Protein AF-A0A2E8F0X3-F1 (afdb_monomer)

Structure (mmCIF, N/CA/C/O backbone):
data_AF-A0A2E8F0X3-F1
#
_entry.id   AF-A0A2E8F0X3-F1
#
loop_
_atom_site.group_PDB
_atom_site.id
_atom_site.type_symbol
_atom_site.label_atom_id
_atom_site.label_alt_id
_atom_site.label_comp_id
_atom_site.label_asym_id
_atom_site.label_entity_id
_atom_site.label_seq_id
_atom_site.pdbx_PDB_ins_code
_atom_site.Cartn_x
_atom_site.Cartn_y
_atom_site.Cartn_z
_atom_site.occupancy
_atom_site.B_iso_or_equiv
_atom_site.auth_seq_id
_atom_site.auth_comp_id
_atom_site.auth_asym_id
_atom_site.auth_atom_id
_atom_site.pdbx_PDB_model_num
ATOM 1 N N . MET A 1 1 ? -69.110 51.712 58.005 1.00 42.03 1 MET A N 1
ATOM 2 C CA . MET A 1 1 ? -69.555 51.238 56.677 1.00 42.03 1 MET A CA 1
ATOM 3 C C . MET A 1 1 ? -68.735 51.964 55.613 1.00 42.03 1 MET A C 1
ATOM 5 O O . MET A 1 1 ? -69.016 53.124 55.351 1.00 42.03 1 MET A O 1
ATOM 9 N N . ARG A 1 2 ? -67.663 51.324 55.127 1.00 34.69 2 ARG A N 1
ATOM 10 C CA . ARG A 1 2 ? -66.927 51.533 53.858 1.00 34.69 2 ARG A CA 1
ATOM 11 C C . ARG A 1 2 ? -65.583 50.812 54.003 1.00 34.69 2 ARG A C 1
ATOM 13 O O . ARG A 1 2 ? -64.727 51.243 54.766 1.00 34.69 2 ARG A O 1
ATOM 20 N N . PHE A 1 3 ? -65.502 49.655 53.356 1.00 32.72 3 PHE A N 1
ATOM 21 C CA . PHE A 1 3 ? -64.306 48.829 53.225 1.00 32.72 3 PHE A CA 1
ATOM 22 C C . PHE A 1 3 ? -63.351 49.483 52.216 1.00 32.72 3 PHE A C 1
ATOM 24 O O . PHE A 1 3 ? -63.810 50.030 51.214 1.00 32.72 3 PHE A O 1
ATOM 31 N N . LEU A 1 4 ? -62.050 49.435 52.504 1.00 36.78 4 LEU A N 1
ATOM 32 C CA . LEU A 1 4 ? -60.970 49.786 51.584 1.00 36.78 4 LEU A CA 1
ATOM 33 C C . LEU A 1 4 ? -60.386 48.494 51.004 1.00 36.78 4 LEU A C 1
ATOM 35 O O . LEU A 1 4 ? -60.092 47.560 51.750 1.00 36.78 4 LEU A O 1
ATOM 39 N N . ASP A 1 5 ? -60.256 48.482 49.679 1.00 40.41 5 ASP A N 1
ATOM 40 C CA . ASP A 1 5 ? -59.613 47.456 48.862 1.00 40.41 5 ASP A CA 1
ATOM 41 C C . ASP A 1 5 ? -58.156 47.220 49.274 1.00 40.41 5 ASP A C 1
ATOM 43 O O . ASP A 1 5 ? -57.352 48.154 49.328 1.00 40.41 5 ASP A O 1
ATOM 47 N N . LEU A 1 6 ? -57.798 45.950 49.464 1.00 38.56 6 LEU A N 1
ATOM 48 C CA . LEU A 1 6 ? -56.422 45.474 49.377 1.00 38.56 6 LEU A CA 1
ATOM 49 C C . LEU A 1 6 ? -56.372 44.333 48.360 1.00 38.56 6 LEU A C 1
ATOM 51 O O . LEU A 1 6 ? -56.963 43.267 48.524 1.00 38.56 6 LEU A O 1
ATOM 55 N N . THR A 1 7 ? -55.664 44.621 47.279 1.00 35.78 7 THR A N 1
ATOM 56 C CA . THR A 1 7 ? -55.327 43.754 46.159 1.00 35.78 7 THR A CA 1
ATOM 57 C C . THR A 1 7 ? -54.565 42.512 46.627 1.00 35.78 7 THR A C 1
ATOM 59 O O . THR A 1 7 ? -53.504 42.602 47.238 1.00 35.78 7 THR A O 1
ATOM 62 N N . THR A 1 8 ? -55.083 41.327 46.300 1.00 36.44 8 THR A N 1
ATOM 63 C CA . THR A 1 8 ? -54.346 40.064 46.446 1.00 36.44 8 THR A CA 1
ATOM 64 C C . THR A 1 8 ? -53.635 39.775 45.124 1.00 36.44 8 THR A C 1
ATOM 66 O O . THR A 1 8 ? -54.274 39.416 44.138 1.00 36.44 8 THR A O 1
ATOM 69 N N . SER A 1 9 ? -52.318 39.980 45.079 1.00 36.69 9 SER A N 1
ATOM 70 C CA . SER A 1 9 ? -51.477 39.548 43.958 1.00 36.69 9 SER A CA 1
ATOM 71 C C . SER A 1 9 ? -51.177 38.057 44.111 1.00 36.69 9 SER A C 1
ATOM 73 O O . SER A 1 9 ? -50.546 37.647 45.084 1.00 36.69 9 SER A O 1
ATOM 75 N N . ALA A 1 10 ? -51.653 37.238 43.174 1.00 36.75 10 ALA A N 1
ATOM 76 C CA . ALA A 1 10 ? -51.290 35.830 43.087 1.00 36.75 10 ALA A CA 1
ATOM 77 C C . ALA A 1 10 ? -49.907 35.707 42.424 1.00 36.75 10 ALA A C 1
ATOM 79 O O . ALA A 1 10 ? -49.764 35.916 41.219 1.00 36.75 10 ALA A O 1
ATOM 80 N N . LEU A 1 11 ? -48.886 35.373 43.216 1.00 36.56 11 LEU A N 1
ATOM 81 C CA . LEU A 1 11 ? -47.575 34.967 42.715 1.00 36.56 11 LEU A CA 1
ATOM 82 C C . LEU A 1 11 ? -47.721 33.627 41.983 1.00 36.56 11 LEU A C 1
ATOM 84 O O . LEU A 1 11 ? -48.031 32.602 42.585 1.00 36.56 11 LEU A O 1
ATOM 88 N N . LYS A 1 12 ? -47.526 33.652 40.665 1.00 38.22 12 LYS A N 1
ATOM 89 C CA . LYS A 1 12 ? -47.436 32.463 39.818 1.00 38.22 12 LYS A CA 1
ATOM 90 C C . LYS A 1 12 ? -45.981 31.992 39.863 1.00 38.22 12 LYS A C 1
ATOM 92 O O . LYS A 1 12 ? -45.117 32.656 39.299 1.00 38.22 12 LYS A O 1
ATOM 97 N N . GLU A 1 13 ? -45.701 30.892 40.557 1.00 35.03 13 GLU A N 1
ATOM 98 C CA . GLU A 1 13 ? -44.375 30.268 40.528 1.00 35.03 13 GLU A CA 1
ATOM 99 C C . GLU A 1 13 ? -44.091 29.742 39.114 1.00 35.03 13 GLU A C 1
ATOM 101 O O . GLU A 1 13 ? -44.788 28.869 38.595 1.00 35.03 13 GLU A O 1
ATOM 106 N N . THR A 1 14 ? -43.083 30.310 38.458 1.00 40.59 14 THR A N 1
ATOM 107 C CA . THR A 1 14 ? -42.521 29.789 37.211 1.00 40.59 14 THR A CA 1
ATOM 108 C C . THR A 1 14 ? -41.448 28.763 37.559 1.00 40.59 14 THR A C 1
ATOM 110 O O . THR A 1 14 ? -40.476 29.103 38.233 1.00 40.59 14 THR A O 1
ATOM 113 N N . GLY A 1 15 ? -41.623 27.516 37.111 1.00 42.47 15 GLY A N 1
ATOM 114 C CA . GLY A 1 15 ? -40.619 26.457 37.257 1.00 42.47 15 GLY A CA 1
ATOM 115 C C . GLY A 1 15 ? -39.283 26.812 36.584 1.00 42.47 15 GLY A C 1
ATOM 116 O O . GLY A 1 15 ? -39.233 27.742 35.773 1.00 42.47 15 GLY A O 1
ATOM 117 N N . PRO A 1 16 ? -38.191 26.097 36.913 1.00 40.75 16 PRO A N 1
ATOM 118 C CA . PRO A 1 16 ? -36.864 26.428 36.418 1.00 40.75 16 PRO A CA 1
ATOM 119 C C . PRO A 1 16 ? -36.820 26.378 34.888 1.00 40.75 16 PRO A C 1
ATOM 121 O O . PRO A 1 16 ? -37.165 25.375 34.261 1.00 40.75 16 PRO A O 1
ATOM 124 N N . SER A 1 17 ? -36.387 27.495 34.309 1.00 36.12 17 SER A N 1
ATOM 125 C CA . SER A 1 17 ? -36.021 27.632 32.904 1.00 36.12 17 SER A CA 1
ATOM 126 C C . SER A 1 17 ? -34.913 26.631 32.581 1.00 36.12 17 SER A C 1
ATOM 128 O O . SER A 1 17 ? -33.786 26.787 33.048 1.00 36.12 17 SER A O 1
ATOM 130 N N . TYR A 1 18 ? -35.225 25.599 31.796 1.00 44.03 18 TYR A N 1
ATOM 131 C CA . TYR A 1 18 ? -34.205 24.770 31.161 1.00 44.03 18 TYR A CA 1
ATOM 132 C C . TYR A 1 18 ? -33.552 25.610 30.061 1.00 44.03 18 TYR A C 1
ATOM 134 O O . TYR A 1 18 ? -34.078 25.722 28.954 1.00 44.03 18 TYR A O 1
ATOM 142 N N . GLU A 1 19 ? -32.420 26.238 30.374 1.00 38.50 19 GLU A N 1
ATOM 143 C CA . GLU A 1 19 ? -31.536 26.745 29.330 1.00 38.50 19 GLU A CA 1
ATOM 144 C C . GLU A 1 19 ? -31.081 25.561 28.454 1.00 38.50 19 GLU A C 1
ATOM 146 O O . GLU A 1 19 ? -30.793 24.478 28.982 1.00 38.50 19 GLU A O 1
ATOM 151 N N . PRO A 1 20 ? -31.042 25.714 27.118 1.00 41.50 20 PRO A N 1
ATOM 152 C CA . PRO A 1 20 ? -30.494 24.684 26.250 1.00 41.50 20 PRO A CA 1
ATOM 153 C C . PRO A 1 20 ? -29.040 24.419 26.656 1.00 41.50 20 PRO A C 1
ATOM 155 O O . PRO A 1 20 ? -28.240 25.350 26.762 1.00 41.50 20 PRO A O 1
ATOM 158 N N . LYS A 1 21 ? -28.704 23.144 26.908 1.00 41.03 21 LYS A N 1
ATOM 159 C CA . LYS A 1 21 ? -27.322 22.720 27.171 1.00 41.03 21 LYS A CA 1
ATOM 160 C C . LYS A 1 21 ? -26.419 23.291 26.066 1.00 41.03 21 LYS A C 1
ATOM 162 O O . LYS A 1 21 ? -26.766 23.122 24.897 1.00 41.03 21 LYS A O 1
ATOM 167 N N . PRO A 1 22 ? -25.294 23.943 26.404 1.00 39.88 22 PRO A N 1
ATOM 168 C CA . PRO A 1 22 ? -24.367 24.430 25.394 1.00 39.88 22 PRO A CA 1
ATOM 169 C C . PRO A 1 22 ? -23.900 23.253 24.531 1.00 39.88 22 PRO A C 1
ATOM 171 O O . PRO A 1 22 ? -23.570 22.192 25.068 1.00 39.88 22 PRO A O 1
ATOM 174 N N . ASP A 1 23 ? -23.894 23.443 23.208 1.00 50.41 23 ASP A N 1
ATOM 175 C CA . ASP A 1 23 ? -23.274 22.513 22.263 1.00 50.41 23 ASP A CA 1
ATOM 176 C C . ASP A 1 23 ? -21.790 22.417 22.646 1.00 50.41 23 ASP A C 1
ATOM 178 O O . ASP A 1 23 ? -20.999 23.329 22.403 1.00 50.41 23 ASP A O 1
ATOM 182 N N . LEU A 1 24 ? -21.422 21.340 23.339 1.00 54.91 24 LEU A N 1
ATOM 183 C CA . LEU A 1 24 ? -20.026 21.024 23.595 1.00 54.91 24 LEU A CA 1
ATOM 184 C C . LEU A 1 24 ? -19.419 20.638 22.248 1.00 54.91 24 LEU A C 1
ATOM 186 O O . LEU A 1 24 ? -19.707 19.565 21.719 1.00 54.91 24 LEU A O 1
ATOM 190 N N . ASP A 1 25 ? -18.603 21.527 21.689 1.00 70.94 25 ASP A N 1
ATOM 191 C CA . ASP A 1 25 ? -17.817 21.254 20.490 1.00 70.94 25 ASP A CA 1
ATOM 192 C C . ASP A 1 25 ? -16.690 20.276 20.855 1.00 70.94 25 ASP A C 1
ATOM 194 O O . ASP A 1 25 ? -15.595 20.667 21.264 1.00 70.94 25 ASP A O 1
ATOM 198 N N . ILE A 1 26 ? -17.009 18.979 20.848 1.00 79.88 26 ILE A N 1
ATOM 199 C CA . ILE A 1 26 ? -16.070 17.904 21.171 1.00 79.88 26 ILE A CA 1
ATOM 200 C C . ILE A 1 26 ? -15.204 17.652 19.932 1.00 79.88 26 ILE A C 1
ATOM 202 O O . ILE A 1 26 ? -15.726 17.176 18.926 1.00 79.88 26 ILE A O 1
ATOM 206 N N . PRO A 1 27 ? -13.878 17.875 19.985 1.00 86.75 27 PRO A N 1
ATOM 207 C CA . PRO A 1 27 ? -13.025 17.595 18.838 1.00 86.75 27 PRO A CA 1
ATOM 208 C C . PRO A 1 27 ? -13.008 16.093 18.531 1.00 86.75 27 PRO A C 1
ATOM 210 O O . PRO A 1 27 ? -12.708 15.288 19.415 1.00 86.75 27 PRO A O 1
ATOM 213 N N . GLU A 1 28 ? -13.220 15.703 17.274 1.00 88.94 28 GLU A N 1
ATOM 214 C CA . GLU A 1 28 ? -13.217 14.289 16.843 1.00 88.94 28 GLU A CA 1
ATOM 215 C C . GLU A 1 28 ? -11.906 13.579 17.187 1.00 88.94 28 GLU A C 1
ATOM 217 O O . GLU A 1 28 ? -11.899 12.434 17.629 1.00 88.94 28 GLU A O 1
ATOM 222 N N . ARG A 1 29 ? -10.782 14.304 17.161 1.00 88.56 29 ARG A N 1
ATOM 223 C CA . ARG A 1 29 ? -9.486 13.787 17.620 1.00 88.56 29 ARG A CA 1
ATOM 224 C C . ARG A 1 29 ? -9.517 13.268 19.066 1.00 88.56 29 ARG A C 1
ATOM 226 O O . ARG A 1 29 ? -8.765 12.347 19.391 1.00 88.56 29 ARG A O 1
ATOM 233 N N . LEU A 1 30 ? -10.320 13.865 19.949 1.00 89.19 30 LEU A N 1
ATOM 234 C CA . LEU A 1 30 ? -10.490 13.386 21.323 1.00 89.19 30 LEU A CA 1
ATOM 235 C C . LEU A 1 30 ? -11.277 12.070 21.345 1.00 89.19 30 LEU A C 1
ATOM 237 O O . LEU A 1 30 ? -10.904 11.158 22.080 1.00 89.19 30 LEU A O 1
ATOM 241 N N . LEU A 1 31 ? -12.300 11.943 20.496 1.00 91.75 31 LEU A N 1
ATOM 242 C CA . LEU A 1 31 ? -13.061 10.706 20.320 1.00 91.75 31 LEU A CA 1
ATOM 243 C C . LEU A 1 31 ? -12.181 9.582 19.763 1.00 91.75 31 LEU A C 1
ATOM 245 O O . LEU A 1 31 ? -12.199 8.477 20.301 1.00 91.75 31 LEU A O 1
ATOM 249 N N . SER A 1 32 ? -11.319 9.870 18.786 1.00 92.00 32 SER A N 1
ATOM 250 C CA . SER A 1 32 ? -10.360 8.896 18.248 1.00 92.00 32 SER A CA 1
ATOM 251 C C . SER A 1 32 ? -9.347 8.433 19.297 1.00 92.00 32 SER A C 1
ATOM 253 O O . SER A 1 32 ? -8.984 7.256 19.346 1.00 92.00 32 SER A O 1
ATOM 255 N N . GLN A 1 33 ? -8.927 9.319 20.207 1.0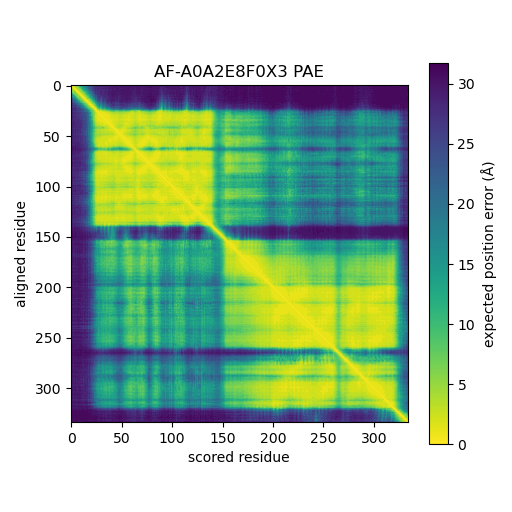0 90.19 33 GLN A N 1
ATOM 256 C CA . GLN A 1 33 ? -8.091 8.935 21.351 1.00 90.19 33 GLN A CA 1
ATOM 257 C C . GLN A 1 33 ? -8.856 8.098 22.382 1.00 90.19 33 GLN A C 1
ATOM 259 O O . GLN A 1 33 ? -8.302 7.135 22.917 1.00 90.19 33 GLN A O 1
ATOM 264 N N . LEU A 1 34 ? -10.112 8.447 22.668 1.00 89.75 34 LEU A N 1
ATOM 265 C CA . LEU A 1 34 ? -10.975 7.685 23.569 1.00 89.75 34 LEU A CA 1
ATOM 266 C C . LEU A 1 34 ? -11.189 6.264 23.034 1.00 89.75 34 LEU A C 1
ATOM 268 O O . LEU A 1 34 ? -10.999 5.292 23.769 1.00 89.75 34 LEU A O 1
ATOM 272 N N . TRP A 1 35 ? -11.482 6.149 21.737 1.00 93.56 35 TRP A N 1
ATOM 273 C CA . TRP A 1 35 ? -11.595 4.888 21.012 1.00 93.56 35 TRP A CA 1
ATOM 274 C C . TRP A 1 35 ? -10.339 4.029 21.173 1.00 93.56 35 TRP A C 1
ATOM 276 O O . TRP A 1 35 ? -10.419 2.914 21.686 1.00 93.56 35 TRP A O 1
ATOM 286 N N . GLN A 1 36 ? -9.161 4.561 20.833 1.00 90.94 36 GLN A N 1
ATOM 287 C CA . GLN A 1 36 ? -7.894 3.823 20.942 1.00 90.94 36 GLN A CA 1
ATOM 288 C C . GLN A 1 36 ? -7.610 3.303 22.357 1.00 90.94 36 GLN A C 1
ATOM 290 O O . GLN A 1 36 ? -7.004 2.246 22.519 1.00 90.94 36 GLN A O 1
ATOM 295 N N . ARG A 1 37 ? -8.033 4.036 23.393 1.00 85.44 37 ARG A N 1
ATOM 296 C CA . ARG A 1 37 ? -7.771 3.678 24.795 1.00 85.44 37 ARG A CA 1
ATOM 297 C C . ARG A 1 37 ? -8.768 2.676 25.368 1.00 85.44 37 ARG A C 1
ATOM 299 O O . ARG A 1 37 ? -8.390 1.893 26.243 1.00 85.44 37 ARG A O 1
ATOM 306 N N . ARG A 1 38 ? -10.035 2.748 24.947 1.00 87.44 38 ARG A N 1
ATOM 307 C CA . ARG A 1 38 ? -11.146 2.057 25.622 1.00 87.44 38 ARG A CA 1
ATOM 308 C C . ARG A 1 38 ? -11.878 1.035 24.762 1.00 87.44 38 ARG A C 1
ATOM 310 O O . ARG A 1 38 ? -12.428 0.100 25.330 1.00 87.44 38 ARG A O 1
ATOM 317 N N . ALA A 1 39 ? -11.870 1.151 23.434 1.00 88.00 39 ALA A N 1
ATOM 318 C CA . ALA A 1 39 ? -12.730 0.327 22.582 1.00 88.00 39 ALA A CA 1
ATOM 319 C C . ALA A 1 39 ? -12.474 -1.179 22.742 1.00 88.00 39 ALA A C 1
ATOM 321 O O . ALA A 1 39 ? -13.418 -1.937 22.919 1.00 88.00 39 ALA A O 1
ATOM 322 N N . ALA A 1 40 ? -11.205 -1.601 22.786 1.00 84.00 40 ALA A N 1
ATOM 323 C CA . ALA A 1 40 ? -10.839 -3.009 22.975 1.00 84.00 40 ALA A CA 1
ATOM 324 C C . ALA A 1 40 ? -11.026 -3.531 24.416 1.00 84.00 40 ALA A C 1
ATOM 326 O O . ALA A 1 40 ? -10.843 -4.719 24.667 1.00 84.00 40 ALA A O 1
ATOM 327 N N . LYS A 1 41 ? -11.347 -2.651 25.376 1.00 84.00 41 LYS A N 1
ATOM 328 C CA . LYS A 1 41 ? -11.674 -3.030 26.761 1.00 84.00 41 LYS A CA 1
ATOM 329 C C . LYS A 1 41 ? -13.170 -3.264 26.961 1.00 84.00 41 LYS A C 1
ATOM 331 O O . LYS A 1 41 ? -13.558 -3.887 27.942 1.00 84.00 41 LYS A O 1
ATOM 336 N N . GLN A 1 42 ? -14.002 -2.758 26.052 1.00 81.69 42 GLN A N 1
ATOM 337 C CA . GLN A 1 42 ? -15.434 -3.016 26.074 1.00 81.69 42 GLN A CA 1
ATOM 338 C C . GLN A 1 42 ? -15.709 -4.462 25.667 1.00 81.69 42 GLN A C 1
ATOM 340 O O . GLN A 1 42 ? -15.112 -4.967 24.718 1.00 81.69 42 GLN A O 1
ATOM 345 N N . ALA A 1 43 ? -16.649 -5.114 26.355 1.00 80.38 43 ALA A N 1
ATOM 346 C CA . ALA A 1 43 ? -17.051 -6.477 26.012 1.00 80.38 43 ALA A CA 1
ATOM 347 C C . ALA A 1 43 ? -17.609 -6.552 24.581 1.00 80.38 43 ALA A C 1
ATOM 349 O O . ALA A 1 43 ? -17.246 -7.436 23.810 1.00 80.38 43 ALA A O 1
ATOM 350 N N . SER A 1 44 ? -18.473 -5.600 24.219 1.00 86.88 44 SER A N 1
ATOM 351 C CA . SER A 1 44 ? -18.983 -5.414 22.860 1.00 86.88 44 SER A CA 1
ATOM 352 C C . SER A 1 44 ? -19.726 -4.086 22.743 1.00 86.88 44 SER A C 1
ATOM 354 O O . SER A 1 44 ? -20.229 -3.565 23.738 1.00 86.88 44 SER A O 1
ATOM 356 N N . PHE A 1 45 ? -19.867 -3.598 21.520 1.00 92.25 45 PHE A N 1
ATOM 357 C CA . PHE A 1 45 ? -20.804 -2.558 21.126 1.00 92.25 45 PHE A CA 1
ATOM 358 C C . PHE A 1 45 ? -22.036 -3.189 20.484 1.00 92.25 45 PHE A C 1
ATOM 360 O O . PHE A 1 45 ? -21.982 -4.313 19.979 1.00 92.25 45 PHE A O 1
ATOM 367 N N . ARG A 1 46 ? -23.143 -2.446 20.478 1.00 91.56 46 ARG A N 1
ATOM 368 C CA . ARG A 1 46 ? -24.345 -2.795 19.721 1.00 91.56 46 ARG A CA 1
ATOM 369 C C . ARG A 1 46 ? -24.731 -1.635 18.819 1.00 91.56 46 ARG A C 1
ATOM 371 O O . ARG A 1 46 ? -24.736 -0.485 19.264 1.00 91.56 46 ARG A O 1
ATOM 378 N N . SER A 1 47 ? -25.027 -1.938 17.565 1.00 90.50 47 SER A N 1
ATOM 379 C CA . SER A 1 47 ? -25.657 -0.991 16.648 1.00 90.50 47 SER A CA 1
ATOM 380 C C . SER A 1 47 ? -27.136 -0.770 17.025 1.00 90.50 47 SER A C 1
ATOM 382 O O . SER A 1 47 ? -27.715 -1.561 17.778 1.00 90.50 47 SER A O 1
ATOM 384 N N . PRO A 1 48 ? -27.788 0.271 16.476 1.00 90.88 48 PRO A N 1
ATOM 385 C CA . PRO A 1 48 ? -29.225 0.503 16.637 1.00 90.88 48 PRO A CA 1
ATOM 386 C C . PRO A 1 48 ? -30.143 -0.673 16.265 1.00 90.88 48 PRO A C 1
ATOM 388 O O . PRO A 1 48 ? -31.217 -0.801 16.845 1.00 90.88 48 PRO A O 1
ATOM 391 N N . ASP A 1 49 ? -29.746 -1.530 15.321 1.00 90.81 49 ASP A N 1
ATOM 392 C CA . ASP A 1 49 ? -30.499 -2.733 14.928 1.00 90.81 49 ASP A CA 1
ATOM 393 C C . ASP A 1 49 ? -30.108 -3.990 15.727 1.00 90.81 49 ASP A C 1
ATOM 395 O O . ASP A 1 49 ? -30.620 -5.076 15.468 1.00 90.81 49 ASP A O 1
ATOM 399 N N . GLY A 1 50 ? -29.249 -3.845 16.740 1.00 90.81 50 GLY A N 1
ATOM 400 C CA . GLY A 1 50 ? -28.898 -4.897 17.692 1.00 90.81 50 GLY A CA 1
ATOM 401 C C . GLY A 1 50 ? -27.649 -5.706 17.346 1.00 90.81 50 GLY A C 1
ATOM 402 O O . GLY A 1 50 ? -27.203 -6.462 18.217 1.00 90.81 50 GLY A O 1
ATOM 403 N N . LEU A 1 51 ? -27.061 -5.509 16.156 1.00 91.31 51 LEU A N 1
ATOM 404 C CA . LEU A 1 51 ? -25.838 -6.183 15.706 1.00 91.31 51 LEU A CA 1
ATOM 405 C C . LEU A 1 51 ? -24.716 -5.979 16.724 1.00 91.31 51 LEU A C 1
ATOM 407 O O . LEU A 1 51 ? -24.324 -4.847 17.033 1.00 91.31 51 LEU A O 1
ATOM 411 N N . GLN A 1 52 ? -24.186 -7.085 17.240 1.00 93.44 52 GLN A N 1
ATOM 412 C CA . GLN A 1 52 ? -23.072 -7.042 18.175 1.00 93.44 52 GLN A CA 1
ATOM 413 C C . GLN A 1 52 ? -21.731 -6.911 17.437 1.00 93.44 52 GLN A C 1
ATOM 415 O O . GLN A 1 52 ? -21.417 -7.682 16.529 1.00 93.44 52 GLN A O 1
ATOM 420 N N . VAL A 1 53 ? -20.912 -5.945 17.863 1.00 93.00 53 VAL A N 1
ATOM 421 C CA . VAL A 1 53 ? -19.562 -5.703 17.335 1.00 93.00 53 VAL A CA 1
ATOM 422 C C . VAL A 1 53 ? -18.565 -5.683 18.484 1.00 93.00 53 VAL A C 1
ATOM 424 O O . VAL A 1 53 ? -18.653 -4.847 19.381 1.00 93.00 53 VAL A O 1
ATOM 427 N N . ARG A 1 54 ? -17.579 -6.576 18.461 1.00 91.62 54 ARG A N 1
ATOM 428 C CA . ARG A 1 54 ? -16.509 -6.638 19.459 1.00 91.62 54 ARG A CA 1
ATOM 429 C C . ARG A 1 54 ? -15.198 -6.148 18.865 1.00 91.62 54 ARG A C 1
ATOM 431 O O . ARG A 1 54 ? -14.795 -6.569 17.785 1.00 91.62 54 ARG A O 1
ATOM 438 N N . VAL A 1 55 ? -14.516 -5.256 19.579 1.00 91.94 55 VAL A N 1
ATOM 439 C CA . VAL A 1 55 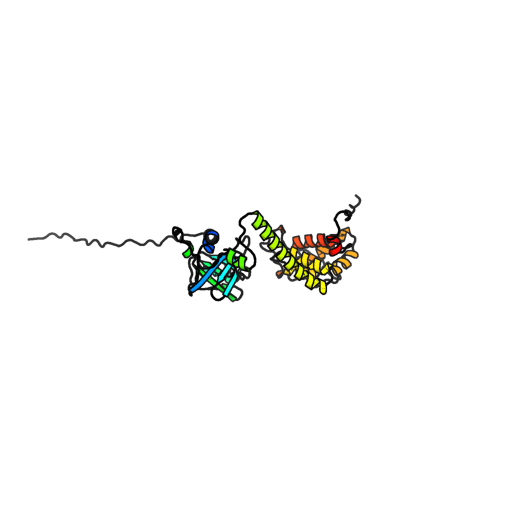? -13.246 -4.676 19.128 1.00 91.94 55 VAL A CA 1
ATOM 440 C C . VAL A 1 55 ? -12.095 -5.484 19.714 1.00 91.94 55 VAL A C 1
ATOM 442 O O . VAL A 1 55 ? -11.903 -5.513 20.924 1.00 91.94 55 VAL A O 1
ATOM 445 N N . LEU A 1 56 ? -11.310 -6.128 18.854 1.00 89.50 56 LEU A N 1
ATOM 446 C CA . LEU A 1 56 ? -10.132 -6.912 19.245 1.00 89.50 56 LEU A CA 1
ATOM 447 C C . LEU A 1 56 ? -8.861 -6.068 19.168 1.00 89.50 56 LEU A C 1
ATOM 449 O O . LEU A 1 56 ? -7.965 -6.177 20.003 1.00 89.50 56 LEU A O 1
ATOM 453 N N . TYR A 1 57 ? -8.800 -5.209 18.152 1.00 91.94 57 TYR A N 1
ATOM 454 C CA . TYR A 1 57 ? -7.760 -4.215 17.957 1.00 91.94 57 TYR A CA 1
ATOM 455 C C . TYR A 1 57 ? -8.393 -2.935 17.414 1.00 91.94 57 TYR A C 1
ATOM 457 O O . TYR A 1 57 ? -9.047 -2.960 16.375 1.00 91.94 57 TYR A O 1
ATOM 465 N N . SER A 1 58 ? -8.183 -1.807 18.095 1.00 92.88 58 SER A N 1
ATOM 466 C CA . SER A 1 58 ? -8.809 -0.516 17.762 1.00 92.88 58 SER A CA 1
ATOM 467 C C . SER A 1 58 ? -8.347 0.092 16.433 1.00 92.88 58 SER A C 1
ATOM 469 O O . SER A 1 58 ? -8.924 1.084 15.992 1.00 92.88 58 SER A O 1
ATOM 471 N N . GLY A 1 59 ? -7.291 -0.459 15.830 1.00 93.75 59 GLY A N 1
ATOM 472 C CA . GLY A 1 59 ? -6.606 0.106 14.672 1.00 93.75 59 GLY A CA 1
ATOM 473 C C . GLY A 1 59 ? -5.458 1.045 15.054 1.00 93.75 59 GLY A C 1
ATOM 474 O O . GLY A 1 59 ? -5.271 1.403 16.222 1.00 93.75 59 GLY A O 1
ATOM 475 N N . ARG A 1 60 ? -4.676 1.443 14.047 1.00 92.81 60 ARG A N 1
ATOM 476 C CA . ARG A 1 60 ? -3.606 2.448 14.145 1.00 92.81 60 ARG A CA 1
ATOM 477 C C . ARG A 1 60 ? -4.109 3.809 13.675 1.00 92.81 60 ARG A C 1
ATOM 479 O O . ARG A 1 60 ? -4.853 3.840 12.702 1.00 92.81 60 ARG A O 1
ATOM 486 N N . PRO A 1 61 ? -3.665 4.928 14.272 1.00 92.19 61 PRO A N 1
ATOM 487 C CA . PRO A 1 61 ? -4.031 6.246 13.770 1.00 92.19 61 PRO A CA 1
ATOM 488 C C . PRO A 1 61 ? -3.666 6.420 12.288 1.00 92.19 61 PRO A C 1
ATOM 490 O O . PRO A 1 61 ? -2.543 6.122 11.872 1.00 92.19 61 PRO A O 1
ATOM 493 N N . GLY A 1 62 ? -4.606 6.939 11.503 1.00 82.50 62 GLY A N 1
ATOM 494 C CA . GLY A 1 62 ? -4.354 7.461 10.170 1.00 82.50 62 GLY A CA 1
ATOM 495 C C . GLY A 1 62 ? -3.440 8.688 10.245 1.00 82.50 62 GLY A C 1
ATOM 496 O O . GLY A 1 62 ? -3.564 9.538 11.124 1.00 82.50 62 GLY A O 1
ATOM 497 N N . HIS A 1 63 ? -2.472 8.781 9.333 1.00 69.38 63 HIS A N 1
ATOM 498 C CA . HIS A 1 63 ? -1.523 9.906 9.260 1.00 69.38 63 HIS A CA 1
ATOM 499 C C . HIS A 1 63 ? -1.664 10.725 7.968 1.00 69.38 63 HIS A C 1
ATOM 501 O O . HIS A 1 63 ? -0.872 11.630 7.707 1.00 69.38 63 HIS A O 1
ATOM 507 N N . THR A 1 64 ? -2.632 10.372 7.127 1.00 71.00 64 THR A N 1
ATOM 508 C CA . THR A 1 64 ? -2.901 10.969 5.814 1.00 71.00 64 THR A CA 1
ATOM 509 C C . THR A 1 64 ? -4.410 11.074 5.615 1.00 71.00 64 THR A C 1
ATOM 511 O O . THR A 1 64 ? -5.169 10.703 6.500 1.00 71.00 64 THR A O 1
ATOM 514 N N . ALA A 1 65 ? -4.857 11.535 4.444 1.00 74.56 65 ALA A N 1
ATOM 515 C CA . ALA A 1 65 ? -6.277 11.496 4.096 1.00 74.56 65 ALA A CA 1
ATOM 516 C C . ALA A 1 65 ? -6.886 10.087 4.196 1.00 74.56 65 ALA A C 1
ATOM 518 O O . ALA A 1 65 ? -6.201 9.092 3.920 1.00 74.56 65 ALA A O 1
ATOM 519 N N . GLY A 1 66 ? -8.184 10.043 4.483 1.00 87.88 66 GLY A N 1
ATOM 520 C CA . GLY A 1 66 ? -8.967 8.828 4.665 1.00 87.88 66 GLY A CA 1
ATOM 521 C C . GLY A 1 66 ? -9.237 8.554 6.146 1.00 87.88 66 GLY A C 1
ATOM 522 O O . GLY A 1 66 ? -9.013 9.450 6.956 1.00 87.88 66 GLY A O 1
ATOM 523 N N . PRO A 1 67 ? -9.666 7.326 6.474 1.00 93.25 67 PRO A N 1
ATOM 524 C CA . PRO A 1 67 ? -10.179 7.010 7.795 1.00 93.25 67 PRO A CA 1
ATOM 525 C C . PRO A 1 67 ? -9.279 7.349 8.983 1.00 93.25 67 PRO A C 1
ATOM 527 O O . PRO A 1 67 ? -8.051 7.190 8.895 1.00 93.25 67 PRO A O 1
ATOM 530 N N . ASP A 1 68 ? -9.905 7.720 10.101 1.00 94.25 68 ASP A N 1
ATOM 531 C CA . ASP A 1 68 ? -9.244 8.059 11.367 1.00 94.25 68 ASP A CA 1
ATOM 532 C C . ASP A 1 68 ? -8.330 6.946 11.883 1.00 94.25 68 ASP A C 1
ATOM 534 O O . ASP A 1 68 ? -7.231 7.198 12.394 1.00 94.25 68 ASP A O 1
ATOM 538 N N . LEU A 1 69 ? -8.790 5.700 11.774 1.00 95.62 69 LEU A N 1
ATOM 539 C CA . LEU A 1 69 ? -8.115 4.503 12.258 1.00 95.62 69 LEU A CA 1
ATOM 540 C C . LEU A 1 69 ? -8.002 3.486 11.122 1.00 95.62 69 LEU A C 1
ATOM 542 O O . LEU A 1 69 ? -8.974 3.185 10.435 1.00 95.62 69 LEU A O 1
ATOM 546 N N . ARG A 1 70 ? -6.813 2.905 10.962 1.00 93.88 70 ARG A N 1
ATOM 547 C CA . ARG A 1 70 ? -6.509 1.893 9.947 1.00 93.88 70 ARG A CA 1
ATOM 548 C C . ARG A 1 70 ? -6.281 0.521 10.552 1.00 93.88 70 ARG A C 1
ATOM 550 O O . ARG A 1 70 ? -5.685 0.405 11.626 1.00 93.88 70 ARG A O 1
ATOM 557 N N . ASP A 1 71 ? -6.652 -0.510 9.800 1.00 93.38 71 ASP A N 1
ATOM 558 C CA . ASP A 1 71 ? -6.347 -1.913 10.102 1.00 93.38 71 ASP A CA 1
ATOM 559 C C . ASP A 1 71 ? -6.837 -2.369 11.497 1.00 93.38 71 ASP A C 1
ATOM 561 O O . ASP A 1 71 ? -6.155 -3.130 12.187 1.00 93.38 71 ASP A O 1
ATOM 565 N N . ALA A 1 72 ? -7.998 -1.876 11.934 1.00 94.75 72 ALA A N 1
ATOM 566 C CA . ALA A 1 72 ? -8.711 -2.399 13.090 1.00 94.75 72 ALA A CA 1
ATOM 567 C C . ALA A 1 72 ? -9.123 -3.859 12.861 1.00 94.75 72 ALA A C 1
ATOM 569 O O . ALA A 1 72 ? -9.344 -4.288 11.726 1.00 94.75 72 ALA A O 1
ATOM 570 N N . LEU A 1 73 ? -9.230 -4.613 13.955 1.00 93.94 73 LEU A N 1
ATOM 571 C CA . LEU A 1 73 ? -9.680 -6.000 13.952 1.00 93.94 73 LEU A CA 1
ATOM 572 C C . LEU A 1 73 ? -10.926 -6.116 14.824 1.00 93.94 73 LEU A C 1
ATOM 574 O O . LEU A 1 73 ? -10.880 -5.819 16.023 1.00 93.94 73 LEU A O 1
ATOM 578 N N . LEU A 1 74 ? -12.022 -6.539 14.209 1.00 91.88 74 LEU A N 1
ATOM 579 C CA . LEU A 1 74 ? -13.347 -6.615 14.806 1.00 91.88 74 LEU A CA 1
ATOM 580 C C . LEU A 1 74 ? -13.877 -8.043 14.698 1.00 91.88 74 LEU A C 1
ATOM 582 O O . LEU A 1 74 ? -13.610 -8.736 13.721 1.00 91.88 74 LEU A O 1
ATOM 586 N N . GLU A 1 75 ? -14.662 -8.468 15.673 1.00 90.94 75 GLU A N 1
ATOM 587 C CA . GLU A 1 75 ? -15.549 -9.618 15.532 1.00 90.94 75 GLU A CA 1
ATOM 588 C C . GLU A 1 75 ? -16.979 -9.092 15.416 1.00 90.94 75 GLU A C 1
ATOM 590 O O . GLU A 1 75 ? -17.471 -8.404 16.313 1.00 90.94 75 GLU A O 1
ATOM 595 N N . VAL A 1 76 ? -17.619 -9.366 14.282 1.00 88.31 76 VAL A N 1
ATOM 596 C CA . VAL A 1 76 ? -18.968 -8.897 13.960 1.00 88.31 76 VAL A CA 1
ATOM 597 C C . VAL A 1 76 ? -19.909 -10.094 13.966 1.00 88.31 76 VAL A C 1
ATOM 599 O O . VAL A 1 76 ? -19.659 -11.096 13.291 1.00 88.31 76 VAL A O 1
ATOM 602 N N . GLU A 1 77 ? -20.990 -10.004 14.733 1.00 87.38 77 GLU A N 1
ATOM 603 C CA . GLU A 1 77 ? -21.992 -11.064 14.842 1.00 87.38 77 GLU A CA 1
ATOM 604 C C . GLU A 1 77 ? -22.531 -11.477 13.462 1.00 87.38 77 GLU A C 1
ATOM 606 O O . GLU A 1 77 ? -22.833 -10.646 12.609 1.00 87.38 77 GLU A O 1
ATOM 611 N N . GLY A 1 78 ? -22.598 -12.787 13.212 1.00 85.06 78 GLY A N 1
ATOM 612 C CA . GLY A 1 78 ? -23.045 -13.346 11.931 1.00 85.06 78 GLY A CA 1
ATOM 613 C C . GLY A 1 78 ? -22.042 -13.243 10.770 1.00 85.06 78 GLY A C 1
ATOM 614 O O . GLY A 1 78 ? -22.230 -13.928 9.769 1.00 85.06 78 GLY A O 1
ATOM 615 N N . VAL A 1 79 ? -20.968 -12.456 10.901 1.00 88.19 79 VAL A N 1
ATOM 616 C CA . VAL A 1 79 ? -19.919 -12.300 9.871 1.00 88.19 79 VAL A CA 1
ATOM 617 C C . VAL A 1 79 ? -18.602 -12.956 10.298 1.00 88.19 79 VAL A C 1
ATOM 619 O O . VAL A 1 79 ? -17.911 -13.554 9.476 1.00 88.19 79 VAL A O 1
ATOM 622 N N . GLY A 1 80 ? -18.261 -12.889 11.586 1.00 86.38 80 GLY A N 1
ATOM 623 C CA . GLY A 1 80 ? -16.998 -13.377 12.134 1.00 86.38 80 GLY A CA 1
ATOM 624 C C . GLY A 1 80 ? -15.919 -12.294 12.181 1.00 86.38 80 GLY A C 1
ATOM 625 O O . GLY A 1 80 ? -16.200 -11.131 12.473 1.00 86.38 80 GLY A O 1
ATOM 626 N N . LEU A 1 81 ? -14.666 -12.686 11.944 1.00 87.69 81 LEU A N 1
ATOM 627 C CA . LEU A 1 81 ? -13.512 -11.795 12.047 1.00 87.69 81 LEU A CA 1
ATOM 628 C C . LEU A 1 81 ? -13.413 -10.874 10.821 1.00 87.69 81 LEU A C 1
ATOM 630 O O . LEU A 1 81 ? -13.273 -11.347 9.695 1.00 87.69 81 LEU A O 1
ATOM 634 N N . VAL A 1 82 ? -13.430 -9.563 11.052 1.00 90.00 82 VAL A N 1
ATOM 635 C CA . VAL A 1 82 ? -13.358 -8.522 10.021 1.00 90.00 82 VAL A CA 1
ATOM 636 C C . VAL A 1 82 ? -12.166 -7.612 10.296 1.00 90.00 82 VAL A C 1
ATOM 638 O O . VAL A 1 82 ? -12.000 -7.099 11.403 1.00 90.00 82 VAL A O 1
ATOM 641 N N . GLN A 1 83 ? -11.341 -7.388 9.273 1.00 94.06 83 GLN A N 1
ATOM 642 C CA . GLN A 1 83 ? -10.266 -6.400 9.302 1.00 94.06 83 GLN A CA 1
ATOM 643 C C . GLN A 1 83 ? -10.612 -5.230 8.380 1.00 94.06 83 GLN A C 1
ATOM 645 O O . GLN A 1 83 ? -10.994 -5.443 7.231 1.00 94.06 83 GLN A O 1
ATOM 650 N N . GLY A 1 84 ? -10.415 -4.003 8.855 1.00 93.56 84 GLY A N 1
ATOM 651 C CA . GLY A 1 84 ? -10.600 -2.807 8.039 1.00 93.56 84 GLY A CA 1
ATOM 652 C C . GLY A 1 84 ? -10.391 -1.519 8.819 1.00 93.56 84 GLY A C 1
ATOM 653 O O . GLY A 1 84 ? -9.739 -1.510 9.860 1.00 93.56 84 GLY A O 1
ATOM 654 N N . ASP A 1 85 ? -10.927 -0.425 8.304 1.00 97.19 85 ASP A N 1
ATOM 655 C CA . ASP A 1 85 ? -10.749 0.905 8.873 1.00 97.19 85 ASP A CA 1
ATOM 656 C C . ASP A 1 85 ? -11.935 1.301 9.770 1.00 97.19 85 ASP A C 1
ATOM 658 O O . ASP A 1 85 ? -13.047 0.792 9.611 1.00 97.19 85 ASP A O 1
ATOM 662 N N . VAL A 1 86 ? -11.700 2.216 10.712 1.00 97.56 86 VAL A N 1
ATOM 663 C CA . VAL A 1 86 ? -12.746 2.800 11.565 1.00 97.56 86 VAL A CA 1
ATOM 664 C C . VAL A 1 86 ? -12.757 4.305 11.360 1.00 97.56 86 VAL A C 1
ATOM 666 O O . VAL A 1 86 ? -11.702 4.938 11.417 1.00 97.56 86 VAL A O 1
ATOM 669 N N . GLU A 1 87 ? -13.948 4.852 11.144 1.00 97.69 87 GLU A N 1
ATOM 670 C CA . GLU A 1 87 ? -14.176 6.295 11.061 1.00 97.69 87 GLU A CA 1
ATOM 671 C C . GLU A 1 87 ? -14.940 6.796 12.279 1.00 97.69 87 GLU A C 1
ATOM 673 O O . GLU A 1 87 ? -15.834 6.095 12.769 1.00 97.69 87 GLU A O 1
ATOM 678 N N . ILE A 1 88 ? -14.589 7.986 12.774 1.00 96.38 88 ILE A N 1
ATOM 679 C CA . ILE A 1 88 ? -15.142 8.551 13.998 1.00 96.38 88 ILE A CA 1
ATOM 680 C C . ILE A 1 88 ? -15.684 9.957 13.754 1.00 96.38 88 ILE A C 1
ATOM 682 O O . ILE A 1 88 ? -14.964 10.848 13.332 1.00 96.38 88 ILE A O 1
ATOM 686 N N . HIS A 1 89 ? -16.942 10.182 14.131 1.00 95.75 89 HIS A N 1
ATOM 687 C CA . HIS A 1 89 ? -17.542 11.517 14.093 1.00 95.75 89 HIS A CA 1
ATOM 688 C C . HIS A 1 89 ? -18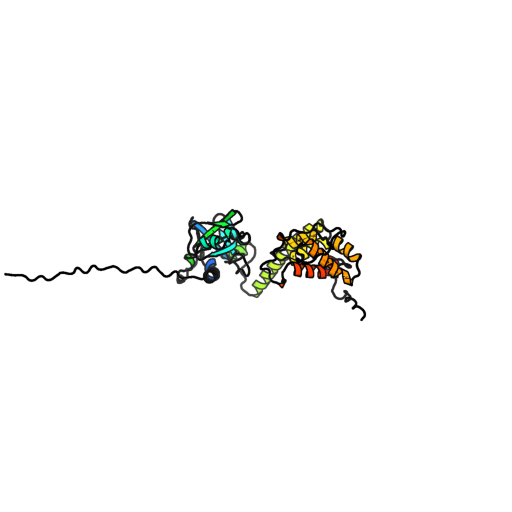.231 11.881 15.404 1.00 95.75 89 HIS A C 1
ATOM 690 O O . HIS A 1 89 ? -18.607 11.022 16.208 1.00 95.75 89 HIS A O 1
ATOM 696 N N . VAL A 1 90 ? -18.482 13.175 15.603 1.00 92.88 90 VAL A N 1
ATOM 697 C CA . VAL A 1 90 ? -19.447 13.602 16.625 1.00 92.88 90 VAL A CA 1
ATOM 698 C C . VAL A 1 90 ? -20.849 13.163 16.206 1.00 92.88 90 VAL A C 1
ATOM 700 O O . VAL A 1 90 ? -21.549 12.512 16.983 1.00 92.88 90 VAL A O 1
ATOM 703 N N . ARG A 1 91 ? -21.261 13.461 14.970 1.00 94.50 91 ARG A N 1
ATOM 704 C CA . ARG A 1 91 ? -22.585 13.096 14.456 1.00 94.50 91 ARG A CA 1
ATOM 705 C C . ARG A 1 91 ? -22.436 12.199 13.242 1.00 94.50 91 ARG A C 1
ATOM 707 O O . ARG A 1 91 ? -21.686 12.504 12.325 1.00 94.50 91 ARG A O 1
ATOM 714 N N . GLN A 1 92 ? -23.229 11.136 13.166 1.00 95.19 92 GLN A N 1
ATOM 715 C CA . GLN A 1 92 ? -23.184 10.204 12.037 1.00 95.19 92 GLN A CA 1
ATOM 716 C C . GLN A 1 92 ? -23.385 10.912 10.682 1.00 95.19 92 GLN A C 1
ATOM 718 O O . GLN A 1 92 ? -22.785 10.531 9.678 1.00 95.19 92 GLN A O 1
ATOM 723 N N . ARG A 1 93 ? -24.213 11.966 10.640 1.00 94.56 93 ARG A N 1
ATOM 724 C CA . ARG A 1 93 ? -24.463 12.761 9.425 1.00 94.56 93 ARG A CA 1
ATOM 725 C C . ARG A 1 93 ? -23.215 13.466 8.882 1.00 94.56 93 ARG A C 1
ATOM 727 O O . ARG A 1 93 ? -23.192 13.798 7.696 1.00 94.56 93 ARG A O 1
ATOM 734 N N . ASP A 1 94 ? -22.200 13.678 9.718 1.00 94.25 94 ASP A N 1
ATOM 735 C CA . ASP A 1 94 ? -20.978 14.385 9.336 1.00 94.25 94 ASP A CA 1
ATOM 736 C C . ASP A 1 94 ? -20.168 13.580 8.310 1.00 94.25 94 ASP A C 1
ATOM 738 O O . ASP A 1 94 ? -19.543 14.178 7.443 1.00 94.25 94 ASP A O 1
ATOM 742 N N . TRP A 1 95 ? -20.362 12.255 8.242 1.00 95.25 95 TRP A N 1
ATOM 743 C CA . TRP A 1 95 ? -19.901 11.417 7.126 1.00 95.25 95 TRP A CA 1
ATOM 744 C C . TRP A 1 95 ? -20.252 11.998 5.750 1.00 95.25 95 TRP A C 1
ATOM 746 O O . TRP A 1 95 ? -19.420 12.064 4.842 1.00 95.25 95 TRP A O 1
ATOM 756 N N . LYS A 1 96 ? -21.509 12.428 5.582 1.00 93.19 96 LYS A N 1
ATOM 757 C CA . LYS A 1 96 ? -21.975 13.017 4.326 1.00 93.19 96 LYS A CA 1
ATOM 758 C C .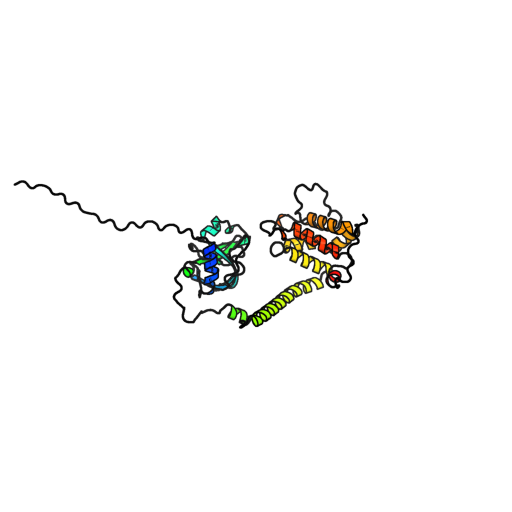 LYS A 1 96 ? -21.495 14.459 4.195 1.00 93.19 96 LYS A C 1
ATOM 760 O O . LYS A 1 96 ? -21.057 14.846 3.117 1.00 93.19 96 LYS A O 1
ATOM 765 N N . SER A 1 97 ? -21.553 15.239 5.275 1.00 91.06 97 SER A N 1
ATOM 766 C CA . SER A 1 97 ? -21.113 16.643 5.287 1.00 91.06 97 SER A CA 1
ATOM 767 C C . SER A 1 97 ? -19.630 16.799 4.932 1.00 91.06 97 SER A C 1
ATOM 769 O O . SER A 1 97 ? -19.258 17.761 4.266 1.00 91.06 97 SER A O 1
ATOM 771 N N . HIS A 1 98 ? -18.790 15.842 5.331 1.00 90.12 98 HIS A N 1
ATOM 772 C CA . HIS A 1 98 ? -17.364 15.797 5.014 1.00 90.12 98 HIS A CA 1
ATOM 773 C C . HIS A 1 98 ? -17.064 15.180 3.634 1.00 90.12 98 HIS A C 1
ATOM 775 O O . HIS A 1 98 ? -15.906 15.136 3.213 1.00 90.12 98 HIS A O 1
ATOM 781 N N . GLY A 1 99 ? -18.088 14.709 2.912 1.00 90.12 99 GLY A N 1
ATOM 782 C CA . GLY A 1 99 ? -17.951 14.108 1.584 1.00 90.12 99 GLY A CA 1
ATOM 783 C C . GLY A 1 99 ? -17.354 12.699 1.586 1.00 90.12 99 GLY A C 1
ATOM 784 O O . GLY A 1 99 ? -16.915 12.227 0.541 1.00 90.12 99 GLY A O 1
ATOM 785 N N . HIS A 1 100 ? -17.319 12.007 2.729 1.00 91.94 100 HIS A N 1
ATOM 786 C CA . HIS A 1 100 ? -16.727 10.666 2.829 1.00 91.94 100 HIS A CA 1
ATOM 787 C C . HIS A 1 100 ? -17.538 9.616 2.063 1.00 91.94 100 HIS A C 1
ATOM 789 O O . HIS A 1 100 ? -16.970 8.679 1.508 1.00 91.94 100 HIS A O 1
ATOM 795 N N . GLY A 1 101 ? -18.855 9.815 1.951 1.00 90.06 101 GLY A N 1
ATOM 796 C CA . GLY A 1 101 ? -19.743 8.947 1.170 1.00 90.06 101 GLY A CA 1
ATOM 797 C C . GLY A 1 101 ? -19.456 8.920 -0.333 1.00 90.06 101 GLY A C 1
ATOM 798 O O . GLY A 1 101 ? -19.817 7.945 -0.981 1.00 90.06 101 GLY A O 1
ATOM 799 N N . ASP A 1 102 ? -18.771 9.933 -0.867 1.00 89.12 102 ASP A N 1
ATOM 800 C CA . ASP A 1 102 ? -18.401 10.025 -2.286 1.00 89.12 102 ASP A CA 1
ATOM 801 C C . ASP A 1 102 ? -16.898 9.774 -2.513 1.00 89.12 102 ASP A C 1
ATOM 803 O O . ASP A 1 102 ? -16.403 9.852 -3.639 1.00 89.12 102 ASP A O 1
ATOM 807 N N . ASP A 1 103 ? -16.150 9.467 -1.450 1.00 86.38 103 ASP A N 1
ATOM 808 C CA . ASP A 1 103 ? -14.697 9.360 -1.479 1.00 86.38 103 ASP A CA 1
ATOM 809 C C . ASP A 1 103 ? -14.234 7.895 -1.375 1.00 86.38 103 ASP A C 1
ATOM 811 O O . ASP A 1 103 ? -14.343 7.272 -0.312 1.00 86.38 103 ASP A O 1
ATOM 815 N N . PRO A 1 104 ? -13.628 7.327 -2.436 1.00 86.12 104 PRO A N 1
ATOM 816 C CA . PRO A 1 104 ? -13.206 5.929 -2.442 1.00 86.12 104 PRO A CA 1
ATOM 817 C C . PRO A 1 104 ? -12.138 5.599 -1.389 1.00 86.12 104 PRO A C 1
ATOM 819 O O . PRO A 1 104 ? -11.941 4.427 -1.062 1.00 86.12 104 PRO A O 1
ATOM 822 N N . ARG A 1 105 ? -11.457 6.599 -0.806 1.00 87.12 105 ARG A N 1
ATOM 823 C CA . ARG A 1 105 ? -10.485 6.392 0.284 1.00 87.12 105 ARG A CA 1
ATOM 824 C C . ARG A 1 105 ? -11.118 5.817 1.554 1.00 87.12 105 ARG A C 1
ATOM 826 O O . ARG A 1 105 ? -10.380 5.276 2.382 1.00 87.12 105 ARG A O 1
ATOM 833 N N . TYR A 1 106 ? -12.439 5.926 1.687 1.00 93.19 106 TYR A N 1
ATOM 834 C CA . TYR A 1 106 ? -13.231 5.440 2.816 1.00 93.19 106 TYR A CA 1
ATOM 835 C C . TYR A 1 106 ? -13.909 4.090 2.549 1.00 93.19 106 TYR A C 1
ATOM 837 O O . TYR A 1 106 ? -14.528 3.528 3.445 1.00 93.19 106 TYR A O 1
ATOM 845 N N . ASN A 1 107 ? -13.736 3.495 1.363 1.00 90.69 107 ASN A N 1
ATOM 846 C CA . ASN A 1 107 ? -14.314 2.180 1.050 1.00 90.69 107 ASN A CA 1
ATOM 847 C C . ASN A 1 107 ? -13.738 1.028 1.897 1.00 90.69 107 ASN A C 1
ATOM 849 O O . ASN A 1 107 ? -14.279 -0.071 1.873 1.00 90.69 107 ASN A O 1
ATOM 853 N N . GLY A 1 108 ? -12.645 1.266 2.630 1.00 91.56 108 GLY A N 1
ATOM 854 C CA . GLY A 1 108 ? -12.090 0.324 3.606 1.00 91.56 108 GLY A CA 1
ATOM 855 C C . GLY A 1 108 ? -12.733 0.396 4.994 1.00 91.56 108 GLY A C 1
ATOM 856 O O . GLY A 1 108 ? -12.349 -0.390 5.859 1.00 91.56 108 GLY A O 1
ATOM 857 N N . VAL A 1 109 ? -13.663 1.328 5.236 1.00 96.38 109 VAL A N 1
ATOM 858 C CA . VAL A 1 109 ? -14.329 1.484 6.536 1.00 96.38 109 VAL A CA 1
ATOM 859 C C . VAL A 1 109 ? -15.246 0.295 6.793 1.00 96.38 109 VAL A C 1
ATOM 861 O O . VAL A 1 109 ? -16.202 0.061 6.061 1.00 96.38 109 VAL A O 1
ATOM 864 N N . VAL A 1 110 ? -14.963 -0.440 7.866 1.00 96.25 110 VAL A N 1
ATOM 865 C CA . VAL A 1 110 ? -15.752 -1.601 8.317 1.00 96.25 110 VAL A CA 1
ATOM 866 C C . VAL A 1 110 ? -16.573 -1.299 9.568 1.00 96.25 110 VAL A C 1
ATOM 868 O O . VAL A 1 110 ? -17.346 -2.141 10.014 1.00 96.25 110 VAL A O 1
ATOM 871 N N . LEU A 1 111 ? -16.405 -0.108 10.144 1.00 97.56 111 LEU A N 1
ATOM 872 C CA . LEU A 1 111 ? -17.172 0.382 11.282 1.00 97.56 111 LEU A CA 1
ATOM 873 C C . LEU A 1 111 ? -17.141 1.910 11.305 1.00 97.56 111 LEU A C 1
ATOM 875 O O . LEU A 1 111 ? -16.073 2.515 11.233 1.00 97.56 111 LEU A O 1
ATOM 879 N N . HIS A 1 112 ? -18.303 2.529 11.462 1.00 97.62 112 HIS A N 1
ATOM 880 C CA . HIS A 1 112 ? -18.421 3.964 11.686 1.00 97.62 112 HIS A CA 1
ATOM 881 C C . HIS A 1 112 ? -18.918 4.202 13.116 1.00 97.62 112 HIS A C 1
ATOM 883 O O . HIS A 1 112 ? -20.004 3.768 13.491 1.00 97.62 112 HIS A O 1
ATOM 889 N N . ALA A 1 113 ? -18.119 4.860 13.949 1.00 96.81 113 ALA A N 1
ATOM 890 C CA . ALA A 1 113 ? -18.488 5.149 15.328 1.00 96.81 113 ALA A CA 1
ATOM 891 C C . ALA A 1 113 ? -18.841 6.633 15.483 1.00 96.81 113 ALA A C 1
ATOM 893 O O . ALA A 1 113 ? -18.069 7.501 15.091 1.00 96.81 113 ALA A O 1
ATOM 894 N N . ALA A 1 114 ? -19.998 6.938 16.070 1.00 95.88 114 ALA A N 1
ATOM 895 C CA . ALA A 1 114 ? -20.416 8.322 16.295 1.00 95.88 114 ALA A CA 1
ATOM 896 C C . ALA A 1 114 ? -21.039 8.520 17.679 1.00 95.88 114 ALA A C 1
ATOM 898 O O . ALA A 1 114 ? -21.502 7.560 18.295 1.00 95.88 114 ALA A O 1
ATOM 899 N N . LEU A 1 115 ? -21.060 9.749 18.203 1.00 92.38 115 LEU A N 1
ATOM 900 C CA . LEU A 1 115 ? -21.816 10.043 19.429 1.00 92.38 115 LEU A CA 1
ATOM 901 C C . LEU A 1 115 ? -23.320 10.101 19.144 1.00 92.38 115 LEU A C 1
ATOM 903 O O . LEU A 1 115 ? -24.095 9.411 19.806 1.00 92.38 115 LEU A O 1
ATOM 907 N N . ASP A 1 116 ? -23.711 10.886 18.140 1.00 92.38 116 ASP A N 1
ATOM 908 C CA . ASP A 1 116 ? -25.092 11.029 17.674 1.00 92.38 116 ASP A CA 1
ATOM 909 C C . ASP A 1 116 ? -25.344 10.105 16.470 1.00 92.38 116 ASP A C 1
ATOM 911 O O . ASP A 1 116 ? -24.854 10.353 15.363 1.00 92.38 116 ASP A O 1
ATOM 915 N N . VAL A 1 117 ? -26.073 9.011 16.711 1.00 93.69 117 VAL A N 1
ATOM 916 C CA . VAL A 1 117 ? -26.370 7.945 15.741 1.00 93.69 117 VAL A CA 1
ATOM 917 C C . VAL A 1 117 ? -27.846 7.992 15.347 1.00 93.69 117 VAL A C 1
ATOM 919 O O . VAL A 1 117 ? -28.724 8.018 16.205 1.00 93.69 117 VAL A O 1
ATOM 922 N N . GLN A 1 118 ? -28.118 7.949 14.042 1.00 91.12 118 GLN A N 1
ATOM 923 C CA . GLN A 1 118 ? -29.455 8.065 13.447 1.00 91.12 118 GLN A CA 1
ATOM 924 C C . GLN A 1 118 ? -29.912 6.785 12.731 1.00 91.12 118 GLN A C 1
ATOM 926 O O . GLN A 1 118 ? -31.111 6.533 12.633 1.00 91.12 118 GLN A O 1
ATOM 931 N N . SER A 1 119 ? -28.983 5.966 12.234 1.00 93.69 119 SER A N 1
ATOM 932 C CA . SER A 1 119 ? -29.270 4.686 11.574 1.00 93.69 119 SER A CA 1
ATOM 933 C C . SER A 1 119 ? -28.236 3.623 11.940 1.00 93.69 119 SER A C 1
ATOM 935 O O . SER A 1 119 ? -27.163 3.934 12.452 1.00 93.69 119 SER A O 1
ATOM 937 N N . SER A 1 120 ? -28.543 2.351 11.667 1.00 92.94 120 SER A N 1
ATOM 938 C CA . SER A 1 120 ? -27.630 1.241 11.971 1.00 92.94 120 SER A CA 1
ATOM 939 C C . SER A 1 120 ? -26.459 1.086 11.007 1.00 92.94 120 SER A C 1
ATOM 941 O O . SER A 1 120 ? -25.540 0.312 11.271 1.00 92.94 120 SER A O 1
ATOM 943 N N . SER A 1 121 ? -26.466 1.822 9.898 1.00 95.19 121 SER A N 1
ATOM 944 C CA . SER A 1 121 ? -25.409 1.759 8.900 1.00 95.19 121 SER A CA 1
ATOM 945 C C . SER A 1 121 ? -25.187 3.081 8.176 1.00 95.19 121 SER A C 1
ATOM 947 O O . SER A 1 121 ? -26.070 3.943 8.115 1.00 95.19 121 SER A O 1
ATOM 949 N N . THR A 1 122 ? -23.992 3.208 7.608 1.00 96.19 122 THR A N 1
ATOM 950 C CA . THR A 1 122 ? -23.572 4.298 6.733 1.00 96.19 122 THR A CA 1
ATOM 951 C C . THR A 1 122 ? -23.135 3.722 5.390 1.00 96.19 122 THR A C 1
ATOM 953 O O . THR A 1 122 ? -22.316 2.805 5.339 1.00 96.19 122 THR A O 1
ATOM 956 N N . GLN A 1 123 ? -23.672 4.276 4.304 1.00 95.75 123 GLN A N 1
ATOM 957 C CA . GLN A 1 123 ? -23.331 3.856 2.950 1.00 95.75 123 GLN A CA 1
ATOM 958 C C . GLN A 1 123 ? -21.974 4.433 2.521 1.00 95.75 123 GLN A C 1
ATOM 960 O O . GLN A 1 123 ? -21.712 5.632 2.669 1.00 95.75 123 GLN A O 1
ATOM 965 N N . LEU A 1 124 ? -21.125 3.559 1.988 1.00 92.00 124 LEU A N 1
ATOM 966 C CA . LEU A 1 124 ? -19.829 3.880 1.399 1.00 92.00 124 LEU A CA 1
ATOM 967 C C . LEU A 1 124 ? -19.986 4.206 -0.090 1.00 92.00 124 LEU A C 1
ATOM 969 O O . LEU A 1 124 ? -20.951 3.779 -0.729 1.00 92.00 124 LEU A O 1
ATOM 973 N N . GLN A 1 125 ? -18.981 4.860 -0.671 1.00 94.31 125 GLN A N 1
ATOM 974 C CA . GLN A 1 125 ? -18.940 5.140 -2.109 1.00 94.31 125 GLN A CA 1
ATOM 975 C C . GLN A 1 125 ? -19.034 3.852 -2.950 1.00 94.31 125 GLN A C 1
ATOM 977 O O . GLN A 1 125 ? -19.639 3.850 -4.020 1.00 94.31 125 GLN A O 1
ATOM 982 N N . SER A 1 126 ? -18.492 2.734 -2.453 1.00 82.25 126 SER A N 1
ATOM 983 C CA . SER A 1 126 ? -18.580 1.408 -3.085 1.00 82.25 126 SER A CA 1
ATOM 984 C C . SER A 1 126 ? -19.997 0.818 -3.145 1.00 82.25 126 SER A C 1
ATOM 986 O O . SER A 1 126 ? -20.191 -0.230 -3.760 1.00 82.25 126 SER A O 1
ATOM 988 N N . GLY A 1 127 ? -20.978 1.438 -2.482 1.00 86.94 127 GLY A N 1
ATOM 989 C CA . GLY A 1 127 ? -22.339 0.924 -2.316 1.00 86.94 127 GLY A CA 1
ATOM 990 C C . GLY A 1 127 ? -22.502 -0.062 -1.154 1.00 86.94 127 GLY A C 1
ATOM 991 O O . GLY A 1 127 ? -23.630 -0.432 -0.830 1.00 86.94 127 GLY A O 1
ATOM 992 N N . GLN A 1 128 ? -21.405 -0.468 -0.504 1.00 87.56 128 GLN A N 1
ATOM 993 C CA . GLN A 1 128 ? -21.451 -1.260 0.727 1.00 87.56 128 GLN A CA 1
ATOM 994 C C . GLN A 1 128 ? -21.911 -0.409 1.918 1.00 87.56 128 GLN A C 1
ATOM 996 O O . GLN A 1 128 ? -21.830 0.818 1.890 1.00 87.56 128 GLN A O 1
ATOM 1001 N N . ASN A 1 129 ? -22.370 -1.070 2.980 1.00 91.69 129 ASN A N 1
ATOM 1002 C CA . ASN A 1 129 ? -22.805 -0.426 4.214 1.00 91.69 129 ASN A CA 1
ATOM 1003 C C . ASN A 1 129 ? -21.861 -0.797 5.356 1.00 91.69 129 ASN A C 1
ATOM 1005 O O . ASN A 1 129 ? -21.718 -1.976 5.678 1.00 91.69 129 ASN A O 1
ATOM 1009 N N . ALA A 1 130 ? -21.258 0.207 5.988 1.00 94.06 130 ALA A N 1
ATOM 1010 C CA . ALA A 1 130 ? -20.528 0.022 7.232 1.00 94.06 130 ALA A CA 1
ATOM 1011 C C . ALA A 1 130 ? -21.512 0.071 8.415 1.00 94.06 130 ALA A C 1
ATOM 1013 O O . ALA A 1 130 ? -22.333 0.996 8.465 1.00 94.06 130 ALA A O 1
ATOM 1014 N N . PRO A 1 131 ? -21.455 -0.879 9.366 1.00 96.00 131 PRO A N 1
ATOM 1015 C CA . PRO A 1 131 ? -22.249 -0.809 10.587 1.00 96.00 131 PRO A CA 1
ATOM 1016 C C . PRO A 1 131 ? -21.885 0.434 11.403 1.00 96.00 131 PRO A C 1
ATOM 1018 O O . PRO A 1 131 ? -20.735 0.885 11.398 1.00 96.00 131 PRO A O 1
ATOM 1021 N N . VAL A 1 132 ? -22.875 0.972 12.116 1.00 97.12 132 VAL A N 1
ATOM 1022 C CA . VAL A 1 132 ? -22.727 2.162 12.958 1.00 97.12 132 VAL A CA 1
ATOM 1023 C C . VAL A 1 132 ? -22.961 1.818 14.421 1.00 97.12 132 VAL A C 1
ATOM 1025 O O . VAL A 1 132 ? -23.949 1.168 14.767 1.00 97.12 132 VAL A O 1
ATOM 1028 N N . ILE A 1 133 ? -22.068 2.287 15.291 1.00 95.94 133 ILE A N 1
ATOM 1029 C CA . ILE A 1 133 ? -22.179 2.129 16.746 1.00 95.94 133 ILE A CA 1
ATOM 1030 C C . ILE A 1 133 ? -22.126 3.482 17.456 1.00 95.94 133 ILE A C 1
ATOM 1032 O O . ILE A 1 133 ? -21.524 4.437 16.959 1.00 95.94 133 ILE A O 1
ATOM 1036 N N . SER A 1 134 ? -22.721 3.548 18.650 1.00 94.06 134 SER A N 1
ATOM 1037 C CA . SER A 1 134 ? -22.629 4.738 19.497 1.00 94.06 134 SER A CA 1
ATOM 1038 C C . SER A 1 134 ? -21.376 4.720 20.374 1.00 94.06 134 SER A C 1
ATOM 1040 O O . SER A 1 134 ? -21.104 3.749 21.084 1.00 94.06 134 SER A O 1
ATOM 1042 N N . LEU A 1 135 ? -20.653 5.839 20.390 1.00 92.00 135 LEU A N 1
ATOM 1043 C CA . LEU A 1 135 ? -19.528 6.091 21.292 1.00 92.00 135 LEU A CA 1
ATOM 1044 C C . LEU A 1 135 ? -19.966 6.423 22.725 1.00 92.00 135 LEU A C 1
ATOM 1046 O O . LEU A 1 135 ? -19.120 6.457 23.616 1.00 92.00 135 LEU A O 1
ATOM 1050 N N . ALA A 1 136 ? -21.264 6.632 22.981 1.00 87.38 136 ALA A N 1
ATOM 1051 C CA . ALA A 1 136 ? -21.773 6.948 24.317 1.00 87.38 136 ALA A CA 1
ATOM 1052 C C . ALA A 1 136 ? -21.392 5.880 25.359 1.00 87.38 136 ALA A C 1
ATOM 1054 O O . ALA A 1 136 ? -21.099 6.218 26.504 1.00 87.38 136 ALA A O 1
ATOM 1055 N N . ALA A 1 137 ? -21.287 4.611 24.942 1.00 81.50 137 ALA A N 1
ATOM 1056 C CA . ALA A 1 137 ? -20.829 3.506 25.785 1.00 81.50 137 ALA A CA 1
ATOM 1057 C C . ALA A 1 137 ? -19.398 3.695 26.333 1.00 81.50 137 ALA A C 1
ATOM 1059 O O . ALA A 1 137 ? -19.042 3.099 27.343 1.00 81.50 137 ALA A O 1
ATOM 1060 N N . LEU A 1 138 ? -18.574 4.534 25.693 1.00 84.25 138 LEU A N 1
ATOM 1061 C CA . LEU A 1 138 ? -17.205 4.831 26.128 1.00 84.25 138 LEU A CA 1
ATOM 1062 C C . LEU A 1 138 ? -17.098 6.028 27.078 1.00 84.25 138 LEU A C 1
ATOM 1064 O O . LEU A 1 138 ? -16.020 6.247 27.639 1.00 84.25 138 LEU A O 1
ATOM 1068 N N . MET A 1 139 ? -18.174 6.808 27.231 1.00 79.50 139 MET A N 1
ATOM 1069 C CA . MET A 1 139 ? -18.186 8.049 28.014 1.00 79.50 139 MET A CA 1
ATOM 1070 C C . MET A 1 139 ? -18.575 7.856 29.486 1.00 79.50 139 MET A C 1
ATOM 1072 O O . MET A 1 139 ? -18.509 8.817 30.243 1.00 79.50 139 MET A O 1
ATOM 1076 N N . GLY A 1 140 ? -18.972 6.649 29.897 1.00 69.56 140 GLY A N 1
ATOM 1077 C CA . GLY A 1 140 ? -19.232 6.339 31.304 1.00 69.56 140 GLY A CA 1
ATOM 1078 C C . GLY A 1 140 ? -17.963 6.371 32.167 1.00 69.56 140 GLY A C 1
ATOM 1079 O O . GLY A 1 140 ? -16.848 6.162 31.667 1.00 69.56 140 GLY A O 1
ATOM 1080 N N . ASP A 1 141 ? -18.151 6.631 33.462 1.00 52.31 141 ASP A N 1
ATOM 1081 C CA . ASP A 1 141 ? -17.089 6.568 34.464 1.00 52.31 141 ASP A CA 1
ATOM 1082 C C . ASP A 1 141 ? -16.642 5.110 34.669 1.00 52.31 141 ASP A C 1
ATOM 1084 O O . ASP A 1 141 ? -17.431 4.219 34.986 1.00 52.31 141 ASP A O 1
ATOM 1088 N N . ASP A 1 142 ? -15.350 4.881 34.444 1.00 51.12 142 ASP A N 1
ATOM 1089 C CA . ASP A 1 142 ? -14.632 3.626 34.688 1.00 51.12 142 ASP A CA 1
ATOM 1090 C C . ASP A 1 142 ? -14.439 3.470 36.217 1.00 51.12 142 ASP A C 1
ATOM 1092 O O . ASP A 1 142 ? -13.368 3.768 36.738 1.00 51.12 142 ASP A O 1
ATOM 1096 N N . GLU A 1 143 ? -15.468 3.049 36.961 1.00 44.28 143 GLU A N 1
ATOM 1097 C CA . GLU A 1 143 ? -15.302 2.537 38.343 1.00 44.28 143 GLU A CA 1
ATOM 1098 C C . GLU A 1 143 ? -15.834 1.115 38.551 1.00 44.28 143 GLU A C 1
ATOM 1100 O O . GLU A 1 143 ? -15.663 0.532 39.619 1.00 44.28 143 GLU A O 1
ATOM 1105 N N . SER A 1 144 ? -16.394 0.477 37.525 1.00 42.69 144 SER A N 1
ATOM 1106 C CA . SER A 1 144 ? -16.456 -0.980 37.536 1.00 42.69 144 SER A CA 1
ATOM 1107 C C . SER A 1 144 ? -15.129 -1.511 37.006 1.00 42.69 144 SER A C 1
ATOM 1109 O O . SER A 1 144 ? -14.981 -1.741 35.804 1.00 42.69 144 SER A O 1
ATOM 1111 N N . GLU A 1 145 ? -14.177 -1.750 37.913 1.00 42.28 145 GLU A N 1
ATOM 1112 C CA . GLU A 1 145 ? -13.327 -2.934 37.790 1.00 42.28 145 GLU A CA 1
ATOM 1113 C C . GLU A 1 145 ? -14.282 -4.119 37.609 1.00 42.28 145 GLU A C 1
ATOM 1115 O O . GLU A 1 145 ? -14.836 -4.662 38.564 1.00 42.28 145 GLU A O 1
ATOM 1120 N N . GLY A 1 146 ? -14.599 -4.417 36.349 1.00 40.66 146 GLY A N 1
ATOM 1121 C CA . GLY A 1 146 ? -15.439 -5.534 35.978 1.00 40.66 146 GLY A CA 1
ATOM 1122 C C . GLY A 1 146 ? -14.716 -6.796 36.399 1.00 40.66 146 GLY A C 1
ATOM 1123 O O . GLY A 1 146 ? -13.800 -7.248 35.711 1.00 40.66 146 GLY A O 1
ATOM 1124 N N . ASP A 1 147 ? -15.126 -7.315 37.552 1.00 33.78 147 ASP A N 1
ATOM 1125 C CA . ASP A 1 147 ? -14.801 -8.644 38.034 1.00 33.78 147 ASP A CA 1
ATOM 1126 C C . ASP A 1 147 ? -14.896 -9.650 36.877 1.00 33.78 147 ASP A C 1
ATOM 1128 O O . ASP A 1 147 ? -15.767 -9.577 36.002 1.00 33.78 147 ASP A O 1
ATOM 1132 N N . GLY A 1 148 ? -13.908 -10.534 36.830 1.00 45.56 148 GLY A N 1
ATOM 1133 C CA . GLY A 1 148 ? -13.491 -11.275 35.655 1.00 45.56 148 GLY A CA 1
ATOM 1134 C C . GLY A 1 148 ? -14.628 -11.989 34.933 1.00 45.56 148 GLY A C 1
ATOM 1135 O O . GLY A 1 148 ? -15.161 -12.983 35.421 1.00 45.56 148 GLY A O 1
ATOM 1136 N N . ARG A 1 149 ? -14.909 -11.540 33.705 1.00 39.25 149 ARG A N 1
ATOM 1137 C CA . ARG A 1 149 ? -15.186 -12.377 32.521 1.00 39.25 149 ARG A CA 1
ATOM 1138 C C . ARG A 1 149 ? -15.429 -11.474 31.316 1.00 39.25 149 ARG A C 1
ATOM 1140 O O . ARG A 1 149 ? -16.560 -11.115 31.003 1.00 39.25 149 ARG A O 1
ATOM 1147 N N . ILE A 1 150 ? -14.352 -11.167 30.596 1.00 45.03 150 ILE A N 1
ATOM 1148 C CA . ILE A 1 150 ? -14.453 -10.814 29.179 1.00 45.03 150 ILE A CA 1
ATOM 1149 C C . ILE A 1 150 ? -15.059 -12.049 28.489 1.00 45.03 150 ILE A C 1
ATOM 1151 O O . ILE A 1 150 ? -14.370 -13.039 28.255 1.00 45.03 150 ILE A O 1
ATOM 1155 N N . GLN A 1 151 ? -16.375 -12.054 28.264 1.00 42.38 151 GLN A N 1
ATOM 1156 C CA . GLN A 1 151 ? -17.035 -13.088 27.465 1.00 42.38 151 GLN A CA 1
ATOM 1157 C C . GLN A 1 151 ? -16.715 -12.806 25.996 1.00 42.38 151 GLN A C 1
ATOM 1159 O O . GLN A 1 151 ? -17.410 -12.044 25.334 1.00 42.38 151 GLN A O 1
ATOM 1164 N N . GLY A 1 152 ? -15.606 -13.371 25.524 1.00 45.47 152 GLY A N 1
ATOM 1165 C CA . GLY A 1 152 ? -15.120 -13.224 24.155 1.00 45.47 152 GLY A CA 1
ATOM 1166 C C . GLY A 1 152 ? -13.608 -13.044 24.144 1.00 45.47 152 GLY A C 1
ATOM 1167 O O . GLY A 1 152 ? -13.084 -12.098 24.726 1.00 45.47 152 GLY A O 1
ATOM 1168 N N . GLY A 1 153 ? -12.897 -13.962 23.499 1.00 54.66 153 GLY A N 1
ATOM 1169 C CA . GLY A 1 153 ? -11.466 -14.113 23.715 1.00 54.66 153 GLY A CA 1
ATOM 1170 C C . GLY A 1 153 ? -10.609 -12.894 23.394 1.00 54.66 153 GLY A C 1
ATOM 1171 O O . GLY A 1 153 ? -10.839 -12.215 22.395 1.00 54.66 153 GLY A O 1
ATOM 1172 N N . SER A 1 154 ? -9.607 -12.608 24.225 1.00 70.69 154 SER A N 1
ATOM 1173 C CA . SER A 1 154 ? -8.613 -11.558 23.968 1.00 70.69 154 SER A CA 1
ATOM 1174 C C . SER A 1 154 ? -7.973 -11.714 22.574 1.00 70.69 154 SER A C 1
ATOM 1176 O O . SER A 1 154 ? -7.938 -12.814 22.029 1.00 70.69 154 SER A O 1
ATOM 1178 N N . LEU A 1 155 ? -7.413 -10.643 21.987 1.00 72.69 155 LEU A N 1
ATOM 1179 C CA . LEU A 1 155 ? -6.645 -10.717 20.723 1.00 72.69 155 LEU A CA 1
ATOM 1180 C C . LEU A 1 155 ? -5.658 -11.901 20.719 1.00 72.69 155 LEU A C 1
ATOM 1182 O O . LEU A 1 155 ? -5.481 -12.581 19.711 1.00 72.69 155 LEU A O 1
ATOM 1186 N N . TRP A 1 156 ? -5.057 -12.174 21.876 1.00 79.19 156 TRP A N 1
ATOM 1187 C CA . TRP A 1 156 ? -4.131 -13.278 22.072 1.00 79.19 156 TRP A CA 1
ATOM 1188 C C . TRP A 1 156 ? -4.761 -14.665 21.964 1.00 79.19 156 TRP A C 1
ATOM 1190 O O . TRP A 1 156 ? -4.055 -15.589 21.583 1.00 79.19 156 TRP A O 1
ATOM 1200 N N . GLU A 1 157 ? -6.049 -14.843 22.238 1.00 79.12 157 GLU A N 1
ATOM 1201 C CA . GLU A 1 157 ? -6.739 -16.123 22.026 1.00 79.12 157 GLU A CA 1
ATOM 1202 C C . GLU A 1 157 ? -6.893 -16.428 20.533 1.00 79.12 157 GLU A C 1
ATOM 1204 O O . GLU A 1 157 ? -6.605 -17.541 20.095 1.00 79.12 157 GLU A O 1
ATOM 1209 N N . ILE A 1 158 ? -7.239 -15.416 19.732 1.00 77.56 158 ILE A N 1
ATOM 1210 C CA . ILE A 1 158 ? -7.325 -15.537 18.268 1.00 77.56 158 ILE A CA 1
ATOM 1211 C C . ILE A 1 158 ? -5.943 -15.797 17.671 1.00 77.56 158 ILE A C 1
ATOM 1213 O O . ILE A 1 158 ? -5.773 -16.690 16.843 1.00 77.56 158 ILE A O 1
ATOM 1217 N N . LEU A 1 159 ? -4.942 -15.038 18.116 1.00 81.06 159 LEU A N 1
ATOM 1218 C CA . LEU A 1 159 ? -3.558 -15.236 17.698 1.00 81.06 159 LEU A CA 1
ATOM 1219 C C . LEU A 1 159 ? -3.043 -16.624 18.109 1.00 81.06 159 LEU A C 1
ATOM 1221 O O . LEU A 1 159 ? -2.402 -17.295 17.303 1.00 81.06 159 LEU A O 1
ATOM 1225 N N . SER A 1 160 ? -3.396 -17.117 19.298 1.00 84.00 160 SER A N 1
ATOM 1226 C CA . SER A 1 160 ? -2.994 -18.454 19.757 1.00 84.00 160 SER A CA 1
ATOM 1227 C C . SER A 1 160 ? -3.551 -19.558 18.857 1.00 84.00 160 SER A C 1
ATOM 1229 O O . SER A 1 160 ? -2.824 -20.495 18.534 1.00 84.00 160 SER A O 1
ATOM 1231 N N . ALA A 1 161 ? -4.788 -19.418 18.364 1.00 81.25 161 ALA A N 1
ATOM 1232 C CA . ALA A 1 161 ? -5.357 -20.334 17.370 1.00 81.25 161 ALA A CA 1
ATOM 1233 C C . ALA A 1 161 ? -4.579 -20.336 16.035 1.00 81.25 161 ALA A C 1
ATOM 1235 O O . ALA A 1 161 ? -4.603 -21.321 15.302 1.00 81.25 161 ALA A O 1
ATOM 1236 N N . GLN A 1 162 ? -3.842 -19.261 15.741 1.00 78.19 162 GLN A N 1
ATOM 1237 C CA . GLN A 1 162 ? -2.950 -19.130 14.584 1.00 78.19 162 GLN A CA 1
ATOM 1238 C C . GLN A 1 162 ? -1.478 -19.437 14.920 1.00 78.19 162 GLN A C 1
ATOM 1240 O O . GLN A 1 162 ? -0.582 -19.071 14.166 1.00 78.19 162 GLN A O 1
ATOM 1245 N N . SER A 1 163 ? -1.205 -20.132 16.032 1.00 82.56 163 SER A N 1
ATOM 1246 C CA . SER A 1 163 ? 0.154 -20.454 16.517 1.00 82.56 163 SER A CA 1
ATOM 1247 C C . SER A 1 163 ? 0.987 -19.244 16.987 1.00 82.56 163 SER A C 1
ATOM 1249 O O . SER A 1 163 ? 2.224 -19.291 17.012 1.00 82.56 163 SER A O 1
ATOM 1251 N N . TYR A 1 164 ? 0.320 -18.162 17.393 1.00 82.38 164 TYR A N 1
ATOM 1252 C CA . TYR A 1 164 ? 0.921 -16.965 17.984 1.00 82.38 164 TYR A CA 1
ATOM 1253 C C . TYR A 1 164 ? 0.513 -16.820 19.456 1.00 82.38 164 TYR A C 1
ATOM 1255 O O . TYR A 1 164 ? -0.441 -16.120 19.797 1.00 82.38 164 TYR A O 1
ATOM 1263 N N . SER A 1 165 ? 1.254 -17.484 20.341 1.00 85.44 165 SER A N 1
ATOM 1264 C CA . SER A 1 165 ? 1.066 -17.364 21.791 1.00 85.44 165 SER A CA 1
ATOM 1265 C C . SER A 1 165 ? 1.452 -15.975 22.301 1.00 85.44 165 SER A C 1
ATOM 1267 O O . SER A 1 165 ? 2.365 -15.340 21.772 1.00 85.44 165 SER A O 1
ATOM 1269 N N . ARG A 1 166 ? 0.789 -15.518 23.371 1.00 85.31 166 ARG A N 1
ATOM 1270 C CA . ARG A 1 166 ? 1.132 -14.256 24.040 1.00 85.31 166 ARG A CA 1
ATOM 1271 C C . ARG A 1 166 ? 2.559 -14.315 24.603 1.00 85.31 166 ARG A C 1
ATOM 1273 O O . ARG A 1 166 ? 2.804 -15.161 25.461 1.00 85.31 166 ARG A O 1
ATOM 1280 N N . PRO A 1 167 ? 3.466 -13.414 24.191 1.00 86.25 167 PRO A N 1
ATOM 1281 C CA . PRO A 1 167 ? 4.816 -13.376 24.728 1.00 86.25 167 PRO A CA 1
ATOM 1282 C C . PRO A 1 167 ? 4.793 -12.875 26.175 1.00 86.25 167 PRO A C 1
ATOM 1284 O O . PRO A 1 167 ? 4.061 -11.940 26.519 1.00 86.25 167 PRO A O 1
ATOM 1287 N N . SER A 1 168 ? 5.607 -13.504 27.014 1.00 89.69 168 SER A N 1
ATOM 1288 C CA . SER A 1 168 ? 5.798 -13.172 28.427 1.00 89.69 168 SER A CA 1
ATOM 1289 C C . SER A 1 168 ? 6.972 -12.212 28.658 1.00 89.69 168 SER A C 1
ATOM 1291 O O . SER A 1 168 ? 7.078 -11.606 29.724 1.00 89.69 168 SER A O 1
ATOM 1293 N N . SER A 1 169 ? 7.829 -12.022 27.647 1.00 90.50 169 SER A N 1
ATOM 1294 C CA . SER A 1 169 ? 8.995 -11.137 27.692 1.00 90.50 169 SER A CA 1
ATOM 1295 C C . SER A 1 169 ? 9.218 -10.386 26.372 1.00 90.50 169 SER A C 1
ATOM 1297 O O . SER A 1 169 ? 8.668 -10.738 25.327 1.00 90.50 169 SER A O 1
ATOM 1299 N N . ALA A 1 170 ? 10.055 -9.344 26.403 1.00 89.69 170 ALA A N 1
ATOM 1300 C CA . ALA A 1 170 ? 10.452 -8.615 25.197 1.00 89.69 170 ALA A CA 1
ATOM 1301 C C . ALA A 1 170 ? 11.262 -9.486 24.217 1.00 89.69 170 ALA A C 1
ATOM 1303 O O . ALA A 1 170 ? 11.149 -9.295 23.011 1.00 89.69 170 ALA A O 1
ATOM 1304 N N . ALA A 1 171 ? 12.037 -10.451 24.726 1.00 91.19 171 ALA A N 1
ATOM 1305 C CA . ALA A 1 171 ? 12.778 -11.400 23.898 1.00 91.19 171 ALA A CA 1
ATOM 1306 C C . ALA A 1 171 ? 11.821 -12.331 23.139 1.00 91.19 171 ALA A C 1
ATOM 1308 O O . ALA A 1 171 ? 11.890 -12.411 21.920 1.00 91.19 171 ALA A O 1
ATOM 1309 N N . GLU A 1 172 ? 10.843 -12.918 23.837 1.00 89.19 172 GLU A N 1
ATOM 1310 C CA . GLU A 1 172 ? 9.808 -13.746 23.200 1.00 89.19 172 GLU A CA 1
ATOM 1311 C C . GLU A 1 172 ? 8.961 -12.952 22.197 1.00 89.19 172 GLU A C 1
ATOM 1313 O O . GLU A 1 172 ? 8.524 -13.495 21.183 1.00 89.19 172 GLU A O 1
ATOM 1318 N N . MET A 1 173 ? 8.723 -11.661 22.459 1.00 87.81 173 MET A N 1
ATOM 1319 C CA . MET A 1 173 ? 8.087 -10.771 21.485 1.00 87.81 173 MET A CA 1
ATOM 1320 C C . MET A 1 173 ? 8.960 -10.604 20.235 1.00 87.81 173 MET A C 1
ATOM 1322 O O . MET A 1 173 ? 8.426 -10.640 19.131 1.00 87.81 173 MET A O 1
ATOM 1326 N N . GLY A 1 174 ? 10.277 -10.445 20.398 1.00 88.31 174 GLY A N 1
ATOM 1327 C CA . GLY A 1 174 ? 11.238 -10.413 19.292 1.00 88.31 174 GLY A CA 1
ATOM 1328 C C . GLY A 1 174 ? 11.152 -11.674 18.435 1.00 88.31 174 GLY A C 1
ATOM 1329 O O . GLY A 1 174 ? 10.835 -11.578 17.254 1.00 88.31 174 GLY A O 1
ATOM 1330 N N . ASP A 1 175 ? 11.281 -12.850 19.052 1.00 89.50 175 ASP A N 1
ATOM 1331 C CA . ASP A 1 175 ? 11.206 -14.141 18.353 1.00 89.50 175 ASP A CA 1
ATOM 1332 C C . ASP A 1 175 ? 9.858 -14.346 17.641 1.00 89.50 175 ASP A C 1
ATOM 1334 O O . ASP A 1 175 ? 9.775 -14.919 16.551 1.00 89.50 175 ASP A O 1
ATOM 1338 N N . LEU A 1 176 ? 8.759 -13.894 18.255 1.00 88.06 176 LEU A N 1
ATOM 1339 C CA . LEU A 1 176 ? 7.436 -13.940 17.640 1.00 88.06 176 LEU A CA 1
ATOM 1340 C C . LEU A 1 176 ? 7.369 -13.052 16.395 1.00 88.06 176 LEU A C 1
ATOM 1342 O O . LEU A 1 176 ? 6.846 -13.491 15.367 1.00 88.06 176 LEU A O 1
ATOM 1346 N N . LEU A 1 177 ? 7.875 -11.820 16.487 1.00 88.12 177 LEU A N 1
ATOM 1347 C CA . LEU A 1 177 ? 7.901 -10.874 15.375 1.00 88.12 177 LEU A CA 1
ATOM 1348 C C . LEU A 1 177 ? 8.816 -11.351 14.245 1.00 88.12 177 LEU A C 1
ATOM 1350 O O . LEU A 1 177 ? 8.429 -11.208 13.087 1.00 88.12 177 LEU A O 1
ATOM 1354 N N . ASP A 1 178 ? 9.953 -11.969 14.562 1.00 91.25 178 ASP A N 1
ATOM 1355 C CA . ASP A 1 178 ? 10.861 -12.553 13.572 1.00 91.25 178 ASP A CA 1
ATOM 1356 C C . ASP A 1 178 ? 10.177 -13.695 12.818 1.00 91.25 178 ASP A C 1
ATOM 1358 O O . ASP A 1 178 ? 10.092 -13.659 11.591 1.00 91.25 178 ASP A O 1
ATOM 1362 N N . ARG A 1 179 ? 9.540 -14.638 13.528 1.00 89.88 179 ARG A N 1
ATOM 1363 C CA . ARG A 1 179 ? 8.759 -15.711 12.882 1.00 89.88 179 ARG A CA 1
ATOM 1364 C C . ARG A 1 179 ? 7.619 -15.170 12.019 1.00 89.88 179 ARG A C 1
ATOM 1366 O O . ARG A 1 179 ? 7.384 -15.680 10.923 1.00 89.88 179 ARG A O 1
ATOM 1373 N N . ALA A 1 180 ? 6.889 -14.159 12.497 1.00 85.62 180 ALA A N 1
ATOM 1374 C CA . ALA A 1 180 ? 5.828 -13.517 11.719 1.00 85.62 180 ALA A CA 1
ATOM 1375 C C . ALA A 1 180 ? 6.393 -12.815 10.470 1.00 85.62 180 ALA A C 1
ATOM 1377 O O . ALA A 1 180 ? 5.796 -12.862 9.390 1.00 85.62 180 ALA A O 1
ATOM 1378 N N . GLY A 1 181 ? 7.556 -12.177 10.615 1.00 86.88 181 GLY A N 1
ATOM 1379 C CA . GLY A 1 181 ? 8.323 -11.556 9.544 1.00 86.88 181 GLY A CA 1
ATOM 1380 C C . GLY A 1 181 ? 8.743 -12.566 8.482 1.00 86.88 181 GLY A C 1
ATOM 1381 O O . GLY A 1 181 ? 8.464 -12.345 7.303 1.00 86.88 181 GLY A O 1
ATOM 1382 N N . ASP A 1 182 ? 9.307 -13.700 8.894 1.00 90.94 182 ASP A N 1
ATOM 1383 C CA . ASP A 1 182 ? 9.706 -14.801 8.016 1.00 90.94 182 ASP A CA 1
ATOM 1384 C C . ASP A 1 182 ? 8.509 -15.382 7.268 1.00 90.94 182 ASP A C 1
ATOM 1386 O O . ASP A 1 182 ? 8.551 -15.537 6.047 1.00 90.94 182 ASP A O 1
ATOM 1390 N N . GLN A 1 183 ? 7.395 -15.641 7.960 1.00 87.00 183 GLN A N 1
ATOM 1391 C CA . GLN A 1 183 ? 6.169 -16.115 7.313 1.00 87.00 183 GLN A CA 1
ATOM 1392 C C . GLN A 1 183 ? 5.660 -15.119 6.268 1.00 87.00 183 GLN A C 1
ATOM 1394 O O . GLN A 1 183 ? 5.297 -15.513 5.156 1.00 87.00 183 GLN A O 1
ATOM 1399 N N . ARG A 1 184 ? 5.673 -13.820 6.586 1.00 86.25 184 ARG A N 1
ATOM 1400 C CA . ARG A 1 184 ? 5.311 -12.757 5.641 1.00 86.25 184 ARG A CA 1
ATOM 1401 C C . ARG A 1 184 ? 6.278 -12.700 4.456 1.00 86.25 184 ARG A C 1
ATOM 1403 O O . ARG A 1 184 ? 5.829 -12.505 3.327 1.00 86.25 184 ARG A O 1
ATOM 1410 N N . PHE A 1 185 ? 7.578 -12.851 4.693 1.00 88.62 185 PHE A N 1
ATOM 1411 C CA . PHE A 1 185 ? 8.604 -12.854 3.653 1.00 88.62 185 PHE A CA 1
ATOM 1412 C C . PHE A 1 185 ? 8.447 -14.056 2.714 1.00 88.62 185 PHE A C 1
ATOM 1414 O O . PHE A 1 185 ? 8.394 -13.872 1.500 1.00 88.62 185 PHE A O 1
ATOM 1421 N N . ILE A 1 186 ? 8.262 -15.260 3.262 1.00 89.06 186 ILE A N 1
ATOM 1422 C CA . ILE A 1 186 ? 7.994 -16.490 2.503 1.00 89.06 186 ILE A CA 1
ATOM 1423 C C . ILE A 1 186 ? 6.684 -16.368 1.717 1.00 89.06 186 ILE A C 1
ATOM 1425 O O . ILE A 1 186 ? 6.610 -16.757 0.553 1.00 89.06 186 ILE A O 1
ATOM 1429 N N . GLY A 1 187 ? 5.640 -15.800 2.325 1.00 83.94 187 GLY A N 1
ATOM 1430 C CA . GLY A 1 187 ? 4.375 -15.536 1.639 1.00 83.94 187 GLY A CA 1
ATOM 1431 C C . GLY A 1 187 ? 4.562 -14.641 0.413 1.00 83.94 187 GLY A C 1
ATOM 1432 O O . GLY A 1 187 ? 4.039 -14.944 -0.656 1.00 83.94 187 GLY A O 1
ATOM 1433 N N . LYS A 1 188 ? 5.371 -13.581 0.538 1.00 82.62 188 LYS A N 1
ATOM 1434 C CA . LYS A 1 188 ? 5.731 -12.721 -0.596 1.00 82.62 188 LYS A CA 1
ATOM 1435 C C . LYS A 1 188 ? 6.586 -13.446 -1.635 1.00 82.62 188 LYS A C 1
ATOM 1437 O O . LYS A 1 188 ? 6.319 -13.299 -2.824 1.00 82.62 188 LYS A O 1
ATOM 1442 N N . SER A 1 189 ? 7.579 -14.233 -1.219 1.00 88.06 189 SER A N 1
ATOM 1443 C CA . SER A 1 189 ? 8.481 -14.921 -2.150 1.00 88.06 189 SER A CA 1
ATOM 1444 C C . SER A 1 189 ? 7.769 -15.987 -2.985 1.00 88.06 189 SER A C 1
ATOM 1446 O O . SER A 1 189 ? 8.094 -16.144 -4.158 1.00 88.06 189 SER A O 1
ATOM 1448 N N . ARG A 1 190 ? 6.741 -16.655 -2.443 1.00 86.00 190 ARG A N 1
ATOM 1449 C CA . ARG A 1 190 ? 5.884 -17.574 -3.215 1.00 86.00 190 ARG A CA 1
ATOM 1450 C C . ARG A 1 190 ? 5.213 -16.895 -4.408 1.00 86.00 190 ARG A C 1
ATOM 1452 O O . ARG A 1 190 ? 5.117 -17.510 -5.461 1.00 86.00 190 ARG A O 1
ATOM 1459 N N . GLY A 1 191 ? 4.800 -15.633 -4.268 1.00 80.12 191 GLY A N 1
ATOM 1460 C CA . GLY A 1 191 ? 4.271 -14.854 -5.392 1.00 80.12 191 GLY A CA 1
ATOM 1461 C C . GLY A 1 191 ? 5.293 -14.733 -6.524 1.00 80.12 191 GLY A C 1
ATOM 1462 O O . GLY A 1 191 ? 4.981 -15.035 -7.670 1.00 80.12 191 GLY A O 1
ATOM 1463 N N . PHE A 1 192 ? 6.541 -14.396 -6.187 1.00 85.75 192 PHE A N 1
ATOM 1464 C CA . PHE A 1 192 ? 7.641 -14.340 -7.155 1.00 85.75 192 PHE A CA 1
ATOM 1465 C C . PHE A 1 192 ? 7.942 -15.710 -7.774 1.00 85.75 192 PHE A C 1
ATOM 1467 O O . PHE A 1 192 ? 8.204 -15.774 -8.969 1.00 85.75 192 PHE A O 1
ATOM 1474 N N . GLN A 1 193 ? 7.876 -16.804 -7.006 1.00 86.31 193 GLN A N 1
ATOM 1475 C CA . GLN A 1 193 ? 8.098 -18.158 -7.536 1.00 86.31 193 GLN A CA 1
ATOM 1476 C C . GLN A 1 193 ? 7.114 -18.518 -8.653 1.00 86.31 193 GLN A C 1
ATOM 1478 O O . GLN A 1 193 ? 7.527 -19.135 -9.631 1.00 86.31 193 GLN A O 1
ATOM 1483 N N . THR A 1 194 ? 5.848 -18.110 -8.536 1.00 85.19 194 THR A N 1
ATOM 1484 C CA . THR A 1 194 ? 4.855 -18.314 -9.598 1.00 85.19 194 THR A CA 1
ATOM 1485 C C . THR A 1 194 ? 5.250 -17.575 -10.875 1.00 85.19 194 THR A C 1
ATOM 1487 O O . THR A 1 194 ? 5.256 -18.173 -11.944 1.00 85.19 194 THR A O 1
ATOM 1490 N N . PHE A 1 195 ? 5.646 -16.302 -10.775 1.00 86.75 195 PHE A N 1
ATOM 1491 C CA . PHE A 1 195 ? 6.035 -15.509 -11.947 1.00 86.75 195 PHE A CA 1
ATOM 1492 C C . PHE A 1 195 ? 7.347 -15.984 -12.582 1.00 86.75 195 PHE A C 1
ATOM 1494 O O . PHE A 1 195 ? 7.447 -16.038 -13.802 1.00 86.75 195 PHE A O 1
ATOM 1501 N N . LEU A 1 196 ? 8.325 -16.410 -11.777 1.00 90.06 196 LEU A N 1
ATOM 1502 C CA . LEU A 1 196 ? 9.601 -16.945 -12.268 1.00 90.06 196 LEU A CA 1
ATOM 1503 C C . LEU A 1 196 ? 9.450 -18.219 -13.117 1.00 90.06 196 LEU A C 1
ATOM 1505 O O . LEU A 1 196 ? 10.370 -18.561 -13.854 1.00 90.06 196 LEU A O 1
ATOM 1509 N N . ALA A 1 197 ? 8.323 -18.931 -13.018 1.00 87.06 197 ALA A N 1
ATOM 1510 C CA . ALA A 1 197 ? 8.051 -20.094 -13.861 1.00 87.06 197 ALA A CA 1
ATOM 1511 C C . ALA A 1 197 ? 7.652 -19.714 -15.300 1.00 87.06 197 ALA A C 1
ATOM 1513 O O . ALA A 1 197 ? 7.822 -20.522 -16.212 1.00 87.06 197 ALA A O 1
ATOM 1514 N N . GLU A 1 198 ? 7.125 -18.505 -15.505 1.00 88.50 198 GLU A N 1
ATOM 1515 C CA . GLU A 1 198 ? 6.510 -18.068 -16.768 1.00 88.50 198 GLU A CA 1
ATOM 1516 C C . GLU A 1 198 ? 7.199 -16.841 -17.385 1.00 88.50 198 GLU A C 1
ATOM 1518 O O . GLU A 1 198 ? 6.992 -16.536 -18.560 1.00 88.50 198 GLU A O 1
ATOM 1523 N N . GLN A 1 199 ? 8.032 -16.142 -16.613 1.00 91.62 199 GLN A N 1
ATOM 1524 C CA . GLN A 1 199 ? 8.641 -14.874 -16.986 1.00 91.62 199 GLN A CA 1
ATOM 1525 C C . GLN A 1 199 ? 10.150 -14.868 -16.726 1.00 91.62 199 GLN A C 1
ATOM 1527 O O . GLN A 1 199 ? 10.661 -15.521 -15.817 1.00 91.62 199 GLN A O 1
ATOM 1532 N N . ASP A 1 200 ? 10.865 -14.077 -17.527 1.00 94.25 200 ASP A N 1
ATOM 1533 C CA . ASP A 1 200 ? 12.290 -13.819 -17.348 1.00 94.25 200 ASP A CA 1
ATOM 1534 C C . ASP A 1 200 ? 12.610 -13.340 -15.906 1.00 94.25 200 ASP A C 1
ATOM 1536 O O . ASP A 1 200 ? 11.878 -12.499 -15.359 1.00 94.25 200 ASP A O 1
ATOM 1540 N N . PRO A 1 201 ? 13.681 -13.853 -15.266 1.00 94.44 201 PRO A N 1
ATOM 1541 C CA . PRO A 1 201 ? 14.030 -13.483 -13.897 1.00 94.44 201 PRO A CA 1
ATOM 1542 C C . PRO A 1 201 ? 14.298 -11.990 -13.690 1.00 94.44 201 PRO A C 1
ATOM 1544 O O . PRO A 1 201 ? 13.874 -11.443 -12.669 1.00 94.44 201 PRO A O 1
ATOM 1547 N N . ASP A 1 202 ? 14.943 -11.314 -14.648 1.00 95.50 202 ASP A N 1
ATOM 1548 C CA . ASP A 1 202 ? 15.209 -9.879 -14.536 1.00 95.50 202 ASP A CA 1
ATOM 1549 C C . ASP A 1 202 ? 13.915 -9.075 -14.651 1.00 95.50 202 ASP A C 1
ATOM 1551 O O . ASP A 1 202 ? 13.710 -8.139 -13.879 1.00 95.50 202 ASP A O 1
ATOM 1555 N N . GLN A 1 203 ? 13.010 -9.459 -15.559 1.00 96.06 203 GLN A N 1
ATOM 1556 C CA . GLN A 1 203 ? 11.692 -8.821 -15.656 1.00 96.06 203 GLN A CA 1
ATOM 1557 C C . GLN A 1 203 ? 10.883 -9.011 -14.366 1.00 96.06 203 GLN A C 1
ATOM 1559 O O . GLN A 1 203 ? 10.301 -8.054 -13.860 1.00 96.06 203 GLN A O 1
ATOM 1564 N N . THR A 1 204 ? 10.887 -10.218 -13.799 1.00 95.19 204 THR A N 1
ATOM 1565 C CA . THR A 1 204 ? 10.155 -10.522 -12.560 1.00 95.19 204 THR A CA 1
ATOM 1566 C C . THR A 1 204 ? 10.689 -9.719 -11.374 1.00 95.19 204 THR A C 1
ATOM 1568 O O . THR A 1 204 ? 9.918 -9.158 -10.593 1.00 95.19 204 THR A O 1
ATOM 1571 N N . LEU A 1 205 ? 12.015 -9.607 -11.249 1.00 94.44 205 LEU A N 1
ATOM 1572 C CA . LEU A 1 205 ? 12.630 -8.769 -10.224 1.00 94.44 205 LEU A CA 1
ATOM 1573 C C . LEU A 1 205 ? 12.350 -7.278 -10.470 1.00 94.44 205 LEU A C 1
ATOM 1575 O O . LEU A 1 205 ? 12.055 -6.548 -9.523 1.00 94.44 205 LEU A O 1
ATOM 1579 N N . TYR A 1 206 ? 12.397 -6.828 -11.724 1.00 96.56 206 TYR A N 1
ATOM 1580 C CA . TYR A 1 206 ? 12.120 -5.444 -12.101 1.00 96.56 206 TYR A CA 1
ATOM 1581 C C . TYR A 1 206 ? 10.694 -5.026 -11.735 1.00 96.56 206 TYR A C 1
ATOM 1583 O O . TYR A 1 206 ? 10.509 -4.004 -11.073 1.00 96.56 206 TYR A O 1
ATOM 1591 N N . GLU A 1 207 ? 9.695 -5.833 -12.089 1.00 95.94 207 GLU A N 1
ATOM 1592 C CA . GLU A 1 207 ? 8.292 -5.599 -11.735 1.00 95.94 207 GLU A CA 1
ATOM 1593 C C . GLU A 1 207 ? 8.091 -5.535 -10.223 1.00 95.94 207 GLU A C 1
ATOM 1595 O O . GLU A 1 207 ? 7.457 -4.602 -9.729 1.00 95.94 207 GLU A O 1
ATOM 1600 N N . GLY A 1 208 ? 8.702 -6.458 -9.477 1.0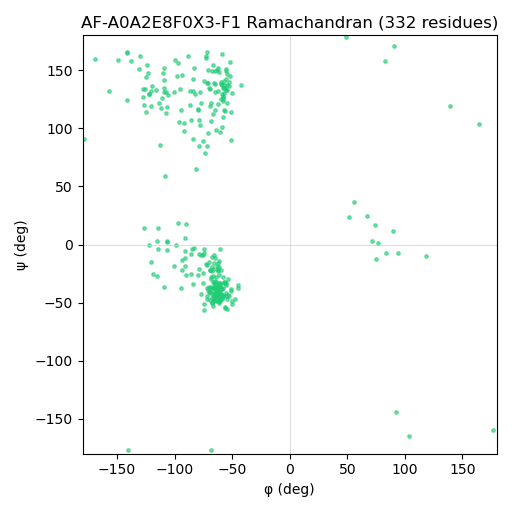0 93.94 208 GLY A N 1
ATOM 1601 C CA . GLY A 1 208 ? 8.650 -6.461 -8.018 1.00 93.94 208 GLY A CA 1
ATOM 1602 C C . GLY A 1 208 ? 9.283 -5.224 -7.372 1.00 93.94 208 GLY A C 1
ATOM 1603 O O . GLY A 1 208 ? 8.738 -4.663 -6.416 1.00 93.94 208 GLY A O 1
ATOM 1604 N N . LEU A 1 209 ? 10.424 -4.762 -7.895 1.00 95.06 209 LEU A N 1
ATOM 1605 C CA . LEU A 1 209 ? 11.070 -3.531 -7.434 1.00 95.06 209 LEU A CA 1
ATOM 1606 C C . LEU A 1 209 ? 10.217 -2.301 -7.750 1.00 95.06 209 LEU A C 1
ATOM 1608 O O . LEU A 1 209 ? 10.037 -1.444 -6.883 1.00 95.06 209 LEU A O 1
ATOM 1612 N N . MET A 1 210 ? 9.667 -2.227 -8.962 1.00 97.38 210 MET A N 1
ATOM 1613 C CA . MET A 1 210 ? 8.785 -1.142 -9.383 1.00 97.38 210 MET A CA 1
ATOM 1614 C C . MET A 1 210 ? 7.528 -1.098 -8.511 1.00 97.38 210 MET A C 1
ATOM 1616 O O . MET A 1 210 ? 7.233 -0.058 -7.920 1.00 97.38 210 MET A O 1
ATOM 1620 N N . GLU A 1 211 ? 6.840 -2.225 -8.328 1.00 95.12 211 GLU A N 1
ATOM 1621 C CA . GLU A 1 211 ? 5.682 -2.336 -7.436 1.00 95.12 211 GLU A CA 1
ATOM 1622 C C . GLU A 1 211 ? 6.018 -1.844 -6.014 1.00 95.12 211 GLU A C 1
ATOM 1624 O O . GLU A 1 211 ? 5.262 -1.077 -5.407 1.00 95.12 211 GLU A O 1
ATOM 1629 N N . GLY A 1 212 ? 7.187 -2.232 -5.492 1.00 93.81 212 GLY A N 1
ATOM 1630 C CA . GLY A 1 212 ? 7.686 -1.785 -4.194 1.00 93.81 212 GLY A CA 1
ATOM 1631 C C . GLY A 1 212 ? 7.916 -0.272 -4.112 1.00 93.81 212 GLY A C 1
ATOM 1632 O O . GLY A 1 212 ? 7.536 0.354 -3.117 1.00 93.81 212 GLY A O 1
ATOM 1633 N N . LEU A 1 213 ? 8.487 0.335 -5.159 1.00 95.25 213 LEU A N 1
ATOM 1634 C CA . LEU A 1 213 ? 8.716 1.784 -5.250 1.00 95.25 213 LEU A CA 1
ATOM 1635 C C . LEU A 1 213 ? 7.416 2.595 -5.204 1.00 95.25 213 LEU A C 1
ATOM 1637 O O . LEU A 1 213 ? 7.433 3.738 -4.735 1.00 95.25 213 LEU A O 1
ATOM 1641 N N . GLY A 1 214 ? 6.298 2.001 -5.623 1.00 91.88 214 GLY A N 1
ATOM 1642 C CA . GLY A 1 214 ? 4.987 2.635 -5.578 1.00 91.88 214 GLY A CA 1
ATOM 1643 C C . GLY A 1 214 ? 4.414 2.833 -4.177 1.00 91.88 214 GLY A C 1
ATOM 1644 O O . GLY A 1 214 ? 3.564 3.709 -3.995 1.00 91.88 214 GLY A O 1
ATOM 1645 N N . TYR A 1 215 ? 4.863 2.068 -3.170 1.00 87.19 215 TYR A N 1
ATOM 1646 C CA . TYR A 1 215 ? 4.170 1.929 -1.876 1.00 87.19 215 TYR A CA 1
ATOM 1647 C C . TYR A 1 215 ? 2.669 1.633 -2.043 1.00 87.19 215 TYR A C 1
ATOM 1649 O O . TYR A 1 215 ? 2.137 1.607 -3.144 1.00 87.19 215 TYR A O 1
ATOM 1657 N N . ARG A 1 216 ? 1.939 1.465 -0.934 1.00 81.06 216 ARG A N 1
ATOM 1658 C CA . ARG A 1 216 ? 0.513 1.083 -0.932 1.00 81.06 216 ARG A CA 1
ATOM 1659 C C . ARG A 1 216 ? -0.370 1.844 -1.938 1.00 81.06 216 ARG A C 1
ATOM 1661 O O . ARG A 1 216 ? -1.304 1.259 -2.461 1.00 81.06 216 ARG A O 1
ATOM 1668 N N . GLN A 1 217 ? -0.101 3.127 -2.192 1.00 81.38 217 GLN A N 1
ATOM 1669 C CA . GLN A 1 217 ? -0.955 3.973 -3.037 1.00 81.38 217 GLN A CA 1
ATOM 1670 C C . GLN A 1 217 ? -0.648 3.878 -4.538 1.00 81.38 217 GLN A C 1
ATOM 1672 O O . GLN A 1 217 ? -1.546 4.135 -5.328 1.00 81.38 217 GLN A O 1
ATOM 1677 N N . ASN A 1 218 ? 0.578 3.522 -4.944 1.00 91.69 218 ASN A N 1
ATOM 1678 C CA . ASN A 1 218 ? 0.968 3.485 -6.360 1.00 91.69 218 ASN A CA 1
ATOM 1679 C C . ASN A 1 218 ? 1.562 2.134 -6.805 1.00 91.69 218 ASN A C 1
ATOM 1681 O O . ASN A 1 218 ? 2.137 2.076 -7.887 1.00 91.69 218 ASN A O 1
ATOM 1685 N N . GLN A 1 219 ? 1.425 1.049 -6.023 1.00 93.62 219 GLN A N 1
ATOM 1686 C CA . GLN A 1 219 ? 1.932 -0.290 -6.397 1.00 93.62 219 GLN A CA 1
ATOM 1687 C C . GLN A 1 219 ? 1.483 -0.696 -7.805 1.00 93.62 219 GLN A C 1
ATOM 1689 O O . GLN A 1 219 ? 2.304 -1.036 -8.651 1.00 93.62 219 GLN A O 1
ATOM 1694 N N . HIS A 1 220 ? 0.177 -0.588 -8.070 1.00 93.25 220 HIS A N 1
ATOM 1695 C CA . HIS A 1 220 ? -0.406 -0.969 -9.353 1.00 93.25 220 HIS A CA 1
ATOM 1696 C C . HIS A 1 220 ? 0.076 -0.078 -10.505 1.00 93.25 220 HIS A C 1
ATOM 1698 O O . HIS A 1 220 ? 0.429 -0.588 -11.564 1.00 93.25 220 HIS A O 1
ATOM 1704 N N . ALA A 1 221 ? 0.153 1.240 -10.292 1.00 95.00 221 ALA A N 1
ATOM 1705 C CA . ALA A 1 221 ? 0.641 2.176 -11.302 1.00 95.00 221 ALA A CA 1
ATOM 1706 C C . ALA A 1 221 ? 2.096 1.875 -11.696 1.00 95.00 221 ALA A C 1
ATOM 1708 O O . ALA A 1 221 ? 2.420 1.791 -12.878 1.00 95.00 221 ALA A O 1
ATOM 1709 N N . PHE A 1 222 ? 2.966 1.630 -10.713 1.00 97.94 222 PHE A N 1
ATOM 1710 C CA . PHE A 1 222 ? 4.349 1.252 -10.987 1.00 97.94 222 PHE A CA 1
ATOM 1711 C C . PHE A 1 222 ? 4.476 -0.121 -11.657 1.00 97.94 222 PHE A C 1
ATOM 1713 O O . PHE A 1 222 ? 5.313 -0.270 -12.546 1.00 97.94 222 PHE A O 1
ATOM 1720 N N . LEU A 1 223 ? 3.652 -1.101 -11.279 1.00 96.44 223 LEU A N 1
ATOM 1721 C CA . LEU A 1 223 ? 3.632 -2.408 -11.937 1.00 96.44 223 LEU A CA 1
ATOM 1722 C C . LEU A 1 223 ? 3.222 -2.282 -13.415 1.00 96.44 223 LEU A C 1
ATOM 1724 O O . LEU A 1 223 ? 3.897 -2.813 -14.292 1.00 96.44 223 LEU A O 1
ATOM 1728 N N . LEU A 1 224 ? 2.174 -1.505 -13.709 1.00 96.50 224 LEU A N 1
ATOM 1729 C CA . LEU A 1 224 ? 1.752 -1.214 -15.084 1.00 96.50 224 LEU A CA 1
ATOM 1730 C C . LEU A 1 224 ? 2.832 -0.485 -15.891 1.00 96.50 224 LEU A C 1
ATOM 1732 O O . LEU A 1 224 ? 2.973 -0.733 -17.092 1.00 96.50 224 LEU A O 1
ATOM 1736 N N . LEU A 1 225 ? 3.580 0.420 -15.254 1.00 97.69 225 LEU A N 1
ATOM 1737 C CA . LEU A 1 225 ? 4.706 1.103 -15.885 1.00 97.69 225 LEU A CA 1
ATOM 1738 C C . LEU A 1 225 ? 5.826 0.110 -16.225 1.00 97.69 225 LEU A C 1
ATOM 1740 O O . LEU A 1 225 ? 6.337 0.136 -17.341 1.00 97.69 225 LEU A O 1
ATOM 1744 N N . ALA A 1 226 ? 6.156 -0.800 -15.305 1.00 97.19 226 ALA A N 1
ATOM 1745 C CA . ALA A 1 226 ? 7.171 -1.836 -15.505 1.00 97.19 226 ALA A CA 1
ATOM 1746 C C . ALA A 1 226 ? 6.808 -2.823 -16.628 1.00 97.19 226 ALA A C 1
ATOM 1748 O O . ALA A 1 226 ? 7.670 -3.243 -17.399 1.00 97.19 226 ALA A O 1
ATOM 1749 N N . GLN A 1 227 ? 5.522 -3.150 -16.763 1.00 94.75 227 GLN A N 1
ATOM 1750 C CA . GLN A 1 227 ? 5.013 -3.995 -17.846 1.00 94.75 227 GLN A CA 1
ATOM 1751 C C . GLN A 1 227 ? 5.064 -3.285 -19.209 1.00 94.75 227 GLN A C 1
ATOM 1753 O O . GLN A 1 227 ? 5.360 -3.907 -20.228 1.00 94.75 227 GLN A O 1
ATOM 1758 N N . ARG A 1 228 ? 4.815 -1.968 -19.250 1.00 95.00 228 ARG A N 1
ATOM 1759 C CA . ARG A 1 228 ? 4.935 -1.155 -20.479 1.00 95.00 228 ARG A CA 1
ATOM 1760 C C . ARG A 1 228 ? 6.384 -0.926 -20.899 1.00 95.00 228 ARG A C 1
ATOM 1762 O O . ARG A 1 228 ? 6.673 -0.894 -22.096 1.00 95.00 228 ARG A O 1
ATOM 1769 N N . ALA A 1 229 ? 7.265 -0.746 -19.922 1.00 95.94 229 ALA A N 1
ATOM 1770 C CA . ALA A 1 229 ? 8.692 -0.519 -20.089 1.00 95.94 229 ALA A CA 1
ATOM 1771 C C . ALA A 1 229 ? 9.487 -1.752 -19.642 1.00 95.94 229 ALA A C 1
ATOM 1773 O O . ALA A 1 229 ? 10.304 -1.665 -18.731 1.00 95.94 229 ALA A O 1
ATOM 1774 N N . GLY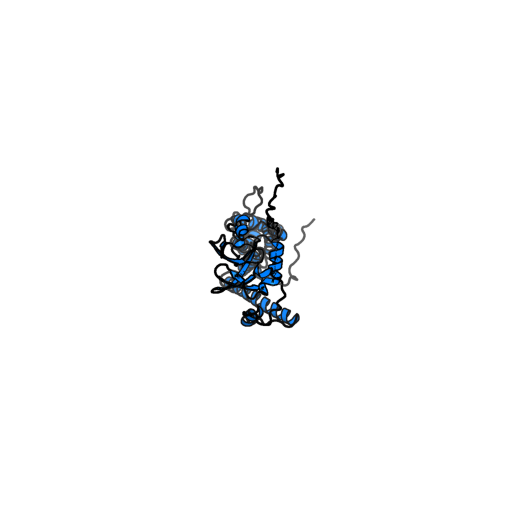 A 1 230 ? 9.240 -2.908 -20.266 1.00 95.81 230 GLY A N 1
ATOM 1775 C CA . GLY A 1 230 ? 9.894 -4.156 -19.870 1.00 95.81 230 GLY A CA 1
ATOM 1776 C C . GLY A 1 230 ? 11.421 -4.030 -19.814 1.00 95.81 230 GLY A C 1
ATOM 1777 O O . GLY A 1 230 ? 12.045 -3.428 -20.693 1.00 95.81 230 GLY A O 1
ATOM 1778 N N . TYR A 1 231 ? 12.035 -4.635 -18.801 1.00 96.75 231 TYR A N 1
ATOM 1779 C CA . TYR A 1 231 ? 13.456 -4.539 -18.485 1.00 96.75 231 TYR A CA 1
ATOM 1780 C C . TYR A 1 231 ? 14.351 -4.880 -19.683 1.00 96.75 231 TYR A C 1
ATOM 1782 O O . TYR A 1 231 ? 15.277 -4.141 -20.015 1.00 96.75 231 TYR A O 1
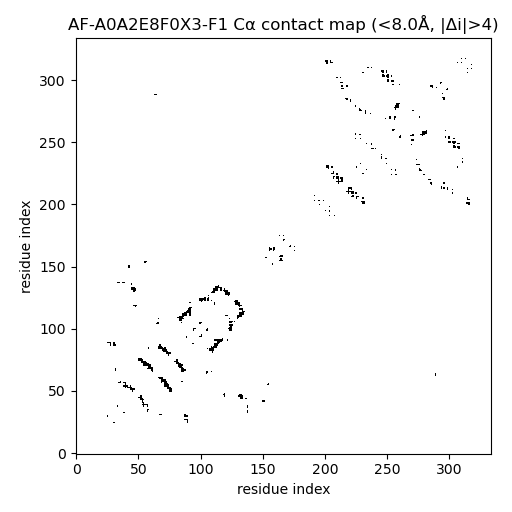ATOM 1790 N N . ALA A 1 232 ? 14.029 -5.948 -20.417 1.00 94.81 232 ALA A N 1
ATOM 1791 C CA . ALA A 1 232 ? 14.778 -6.327 -21.613 1.00 94.81 232 ALA A CA 1
ATOM 1792 C C . ALA A 1 232 ? 14.694 -5.271 -22.734 1.00 94.81 232 ALA A C 1
ATOM 1794 O O . ALA A 1 232 ? 15.648 -5.105 -23.496 1.00 94.81 232 ALA A O 1
ATOM 1795 N N . VAL A 1 233 ? 13.567 -4.558 -22.849 1.00 95.12 233 VAL A N 1
ATOM 1796 C CA . VAL A 1 233 ? 13.388 -3.466 -23.820 1.00 95.12 233 VAL A CA 1
ATOM 1797 C C . VAL A 1 233 ? 14.208 -2.252 -23.388 1.00 95.12 233 VAL A C 1
ATOM 1799 O O . VAL A 1 233 ? 14.967 -1.731 -24.204 1.00 95.12 233 VAL A O 1
ATOM 1802 N N . LEU A 1 234 ? 14.130 -1.868 -22.106 1.00 95.94 234 LEU A N 1
ATOM 1803 C CA . LEU A 1 234 ? 14.946 -0.797 -21.521 1.00 95.94 234 LEU A CA 1
ATOM 1804 C C . LEU A 1 234 ? 16.436 -1.061 -21.751 1.00 95.94 234 LEU A C 1
ATOM 1806 O O . LEU A 1 234 ? 17.146 -0.191 -22.251 1.00 95.94 234 LEU A O 1
ATOM 1810 N N . ARG A 1 235 ? 16.891 -2.291 -21.484 1.00 95.31 235 ARG A N 1
ATOM 1811 C CA . ARG A 1 235 ? 18.280 -2.706 -21.697 1.00 95.31 235 ARG A CA 1
ATOM 1812 C C . ARG A 1 235 ? 18.716 -2.590 -23.153 1.00 95.31 235 ARG A C 1
ATOM 1814 O O . ARG A 1 235 ? 19.760 -2.007 -23.432 1.00 95.31 235 ARG A O 1
ATOM 1821 N N . ARG A 1 236 ? 17.915 -3.096 -24.097 1.00 94.75 236 ARG A N 1
ATOM 1822 C CA . ARG A 1 236 ? 18.233 -3.002 -25.534 1.00 94.75 236 ARG A CA 1
ATOM 1823 C C . ARG A 1 236 ? 18.241 -1.565 -26.047 1.00 94.75 236 ARG A C 1
ATOM 1825 O O . ARG A 1 236 ? 19.051 -1.252 -26.915 1.00 94.75 236 ARG A O 1
ATOM 1832 N N . ALA A 1 237 ? 17.336 -0.720 -25.559 1.00 94.38 237 ALA A N 1
ATOM 1833 C CA . ALA A 1 237 ? 17.283 0.686 -25.941 1.00 94.38 237 ALA A CA 1
ATOM 1834 C C . ALA A 1 237 ? 18.494 1.451 -25.383 1.00 94.38 237 ALA A C 1
ATOM 1836 O O . ALA A 1 237 ? 19.186 2.129 -26.139 1.00 94.38 237 ALA A O 1
ATOM 1837 N N . ALA A 1 238 ? 18.806 1.273 -24.095 1.00 94.12 238 ALA A N 1
ATOM 1838 C CA . ALA A 1 238 ? 19.931 1.926 -23.427 1.00 94.12 238 ALA A CA 1
ATOM 1839 C C . ALA A 1 238 ? 21.296 1.493 -23.987 1.00 94.12 238 ALA A C 1
ATOM 1841 O O . ALA A 1 238 ? 22.193 2.321 -24.110 1.00 94.12 238 ALA A O 1
ATOM 1842 N N . ALA A 1 239 ? 21.448 0.235 -24.415 1.00 93.12 239 ALA A N 1
ATOM 1843 C CA . ALA A 1 239 ? 22.686 -0.265 -25.024 1.00 93.12 239 ALA A CA 1
ATOM 1844 C C . ALA A 1 239 ? 23.084 0.454 -26.332 1.00 93.12 239 ALA A C 1
ATOM 1846 O O . ALA A 1 239 ? 24.215 0.312 -26.790 1.00 93.12 239 ALA A O 1
ATOM 1847 N N . ARG A 1 240 ? 22.172 1.220 -26.949 1.00 93.25 240 ARG A N 1
ATOM 1848 C CA . ARG A 1 240 ? 22.455 2.044 -28.140 1.00 93.25 240 ARG A CA 1
ATOM 1849 C C . ARG A 1 240 ? 23.010 3.426 -27.798 1.00 93.25 240 ARG A C 1
ATOM 1851 O O . ARG A 1 240 ? 23.381 4.161 -28.708 1.00 93.25 240 ARG A O 1
ATOM 1858 N N . LEU A 1 241 ? 23.020 3.786 -26.517 1.00 92.56 241 LEU A N 1
ATOM 1859 C CA . LEU A 1 241 ? 23.433 5.090 -26.021 1.00 92.56 241 LEU A CA 1
ATOM 1860 C C . LEU A 1 241 ? 24.771 4.989 -25.278 1.00 92.56 241 LEU A C 1
ATOM 1862 O O . LEU A 1 241 ? 25.065 3.948 -24.675 1.00 92.56 241 LEU A O 1
ATOM 1866 N N . PRO A 1 242 ? 25.567 6.072 -25.257 1.00 94.38 242 PRO A N 1
ATOM 1867 C CA . PRO A 1 242 ? 26.723 6.172 -24.376 1.00 94.38 242 PRO A CA 1
ATOM 1868 C C . PRO A 1 242 ? 26.329 5.960 -22.908 1.00 94.38 242 PRO A C 1
ATOM 1870 O O . PRO A 1 242 ? 25.292 6.449 -22.466 1.00 94.38 242 PRO A O 1
ATOM 1873 N N . VAL A 1 243 ? 27.183 5.292 -22.124 1.00 90.75 243 VAL A N 1
ATOM 1874 C CA . VAL A 1 243 ? 26.919 4.944 -20.708 1.00 90.75 243 VAL A CA 1
ATOM 1875 C C . VAL A 1 243 ? 26.461 6.143 -19.868 1.00 90.75 243 VAL A C 1
ATOM 1877 O O . VAL A 1 243 ? 25.570 6.014 -19.032 1.00 90.75 243 VAL A O 1
ATOM 1880 N N . TRP A 1 244 ? 27.027 7.325 -20.114 1.00 90.31 244 TRP A N 1
ATOM 1881 C CA . TRP A 1 244 ? 26.703 8.552 -19.384 1.00 90.31 244 TRP A CA 1
ATOM 1882 C C . TRP A 1 244 ? 25.319 9.139 -19.725 1.00 90.31 244 TRP A C 1
ATOM 1884 O O . TRP A 1 244 ? 24.800 9.935 -18.947 1.00 90.31 244 TRP A O 1
ATOM 1894 N N . GLU A 1 245 ? 24.695 8.731 -20.835 1.00 93.44 245 GLU A N 1
ATOM 1895 C CA . GLU A 1 245 ? 23.332 9.134 -21.218 1.00 93.44 245 GLU A CA 1
ATOM 1896 C C . GLU A 1 245 ? 22.259 8.144 -20.743 1.00 93.44 245 GLU A C 1
ATOM 1898 O O . GLU A 1 245 ? 21.094 8.516 -20.608 1.00 93.44 245 GLU A O 1
ATOM 1903 N N . GLN A 1 246 ? 22.628 6.886 -20.471 1.00 93.19 246 GLN A N 1
ATOM 1904 C CA . GLN A 1 246 ? 21.672 5.790 -20.253 1.00 93.19 246 GLN A CA 1
ATOM 1905 C C . GLN A 1 246 ? 20.690 6.059 -19.108 1.00 93.19 246 GLN A C 1
ATOM 1907 O O . GLN A 1 246 ? 19.494 5.822 -19.264 1.00 93.19 246 GLN A O 1
ATOM 1912 N N . ALA A 1 247 ? 21.168 6.572 -17.971 1.00 92.44 247 ALA A N 1
ATOM 1913 C CA . ALA A 1 247 ? 20.311 6.865 -16.822 1.00 92.44 247 ALA A CA 1
ATOM 1914 C C . ALA A 1 247 ? 19.272 7.953 -17.145 1.00 92.44 247 ALA A C 1
ATOM 1916 O O . ALA A 1 247 ? 18.081 7.754 -16.906 1.00 92.44 247 ALA A O 1
ATOM 1917 N N . SER A 1 248 ? 19.711 9.061 -17.749 1.00 92.94 248 SER A N 1
ATOM 1918 C CA . SER A 1 248 ? 18.840 10.173 -18.150 1.00 92.94 248 SER A CA 1
ATOM 1919 C C . SER A 1 248 ? 17.838 9.762 -19.232 1.00 92.94 248 SER A C 1
ATOM 1921 O O . SER A 1 248 ? 16.688 10.192 -19.202 1.00 92.94 248 SER A O 1
ATOM 1923 N N . ALA A 1 249 ? 18.244 8.897 -20.167 1.00 94.06 249 ALA A N 1
ATOM 1924 C CA . ALA A 1 249 ? 17.354 8.370 -21.196 1.00 94.06 249 ALA A CA 1
ATOM 1925 C C . ALA A 1 249 ? 16.270 7.458 -20.603 1.00 94.06 249 ALA A C 1
ATOM 1927 O O . ALA A 1 249 ? 15.091 7.633 -20.901 1.00 94.06 249 ALA A O 1
ATOM 1928 N N . ILE A 1 250 ? 16.643 6.534 -19.708 1.00 95.75 250 ILE A N 1
ATOM 1929 C CA . ILE A 1 250 ? 15.680 5.674 -19.000 1.00 95.75 250 ILE A CA 1
ATOM 1930 C C . ILE A 1 250 ? 14.708 6.520 -18.178 1.00 95.75 250 ILE A C 1
ATOM 1932 O O . ILE A 1 250 ? 13.507 6.248 -18.182 1.00 95.75 250 ILE A O 1
ATOM 1936 N N . GLU A 1 251 ? 15.204 7.556 -17.501 1.00 95.25 251 GLU A N 1
ATOM 1937 C CA . GLU A 1 251 ? 14.364 8.503 -16.773 1.00 95.25 251 GLU A CA 1
ATOM 1938 C C . GLU A 1 251 ? 13.321 9.143 -17.694 1.00 95.25 251 GLU A C 1
ATOM 1940 O O . GLU A 1 251 ? 12.123 9.046 -17.419 1.00 95.25 251 GLU A O 1
ATOM 1945 N N . ALA A 1 252 ? 13.761 9.730 -18.809 1.00 93.44 252 ALA A N 1
ATOM 1946 C CA . ALA A 1 252 ? 12.878 10.371 -19.777 1.00 93.44 252 ALA A CA 1
ATOM 1947 C C . ALA A 1 252 ? 11.829 9.394 -20.331 1.00 93.44 252 ALA A C 1
ATOM 1949 O O . ALA A 1 252 ? 10.644 9.721 -20.373 1.00 93.44 252 ALA A O 1
ATOM 1950 N N . TRP A 1 253 ? 12.232 8.169 -20.682 1.00 95.44 253 TRP A N 1
ATOM 1951 C CA . TRP A 1 253 ? 11.318 7.141 -21.182 1.00 95.44 253 TRP A CA 1
ATOM 1952 C C . TRP A 1 253 ? 10.252 6.748 -20.161 1.00 95.44 253 TRP A C 1
ATOM 1954 O O . TRP A 1 253 ? 9.074 6.666 -20.509 1.00 95.44 253 TRP A O 1
ATOM 1964 N N . LEU A 1 254 ? 10.639 6.516 -18.904 1.00 96.19 254 LEU A N 1
ATOM 1965 C CA . LEU A 1 254 ? 9.694 6.144 -17.852 1.00 96.19 254 LEU A CA 1
ATOM 1966 C C . LEU A 1 254 ? 8.753 7.302 -17.495 1.00 96.19 254 LEU A C 1
ATOM 1968 O O . LEU A 1 254 ? 7.572 7.067 -17.241 1.00 96.19 254 LEU A O 1
ATOM 1972 N N . VAL A 1 255 ? 9.240 8.547 -17.506 1.00 95.12 255 VAL A N 1
ATOM 1973 C CA . VAL A 1 255 ? 8.402 9.740 -17.299 1.00 95.12 255 VAL A CA 1
ATOM 1974 C C . VAL A 1 255 ? 7.396 9.895 -18.433 1.00 95.12 255 VAL A C 1
ATOM 1976 O O . VAL A 1 255 ? 6.206 10.052 -18.158 1.00 95.12 255 VAL A O 1
ATOM 1979 N N . ASP A 1 256 ? 7.837 9.797 -19.686 1.00 92.50 256 ASP A N 1
ATOM 1980 C CA . ASP A 1 256 ? 6.953 9.906 -20.847 1.00 92.50 256 ASP A CA 1
ATOM 1981 C C . ASP A 1 256 ? 5.881 8.802 -20.822 1.00 92.50 256 ASP A C 1
ATOM 1983 O O . ASP A 1 256 ? 4.695 9.080 -21.003 1.00 92.50 256 ASP A O 1
ATOM 1987 N N . LEU A 1 257 ? 6.262 7.559 -20.505 1.00 94.25 257 LEU A N 1
ATOM 1988 C CA . LEU A 1 257 ? 5.319 6.443 -20.377 1.00 94.25 257 LEU A CA 1
ATOM 1989 C C . LEU A 1 257 ? 4.380 6.568 -19.180 1.00 94.25 257 LEU A C 1
ATOM 1991 O O . LEU A 1 257 ? 3.268 6.051 -19.233 1.00 94.25 257 LEU A O 1
ATOM 1995 N N . SER A 1 258 ? 4.794 7.240 -18.107 1.00 94.62 258 SER A N 1
ATOM 1996 C CA . SER A 1 258 ? 3.931 7.456 -16.944 1.00 94.62 258 SER A CA 1
ATOM 1997 C C . SER A 1 258 ? 2.780 8.424 -17.227 1.00 94.62 258 SER A C 1
ATOM 1999 O O . SER A 1 258 ? 1.798 8.411 -16.492 1.00 94.62 258 SER A O 1
ATOM 2001 N N . GLY A 1 259 ? 2.897 9.282 -18.244 1.00 91.81 259 GLY A N 1
ATOM 2002 C CA . GLY A 1 259 ? 1.940 10.366 -18.485 1.00 91.81 259 GLY A CA 1
ATOM 2003 C C . GLY A 1 259 ? 2.025 11.517 -17.469 1.00 91.81 259 GLY A C 1
ATOM 2004 O O . GLY A 1 259 ? 1.254 12.464 -17.557 1.00 91.81 259 GLY A O 1
ATOM 2005 N N . LEU A 1 260 ? 2.970 11.486 -16.520 1.00 90.50 260 LEU A N 1
ATOM 2006 C CA . LEU A 1 260 ? 3.145 12.510 -15.475 1.00 90.50 260 LEU A CA 1
ATOM 2007 C C . LEU A 1 260 ? 4.089 13.653 -15.870 1.00 90.50 260 LEU A C 1
ATOM 2009 O O . LEU A 1 260 ? 4.616 14.364 -15.010 1.00 90.50 260 LEU A O 1
ATOM 2013 N N . ARG A 1 261 ? 4.354 13.813 -17.163 1.00 84.44 261 ARG A N 1
ATOM 2014 C CA . ARG A 1 261 ? 5.256 14.840 -17.674 1.00 84.44 261 ARG A CA 1
ATOM 2015 C C . ARG A 1 261 ? 4.752 16.239 -17.259 1.00 84.44 261 ARG A C 1
ATOM 2017 O O . ARG A 1 261 ? 3.578 16.533 -17.476 1.00 84.44 261 ARG A O 1
ATOM 2024 N N . PRO A 1 262 ? 5.600 17.105 -16.670 1.00 68.62 262 PRO A N 1
ATOM 2025 C CA . PRO A 1 262 ? 5.187 18.451 -16.276 1.00 68.62 262 PRO A CA 1
ATOM 2026 C C . PRO A 1 262 ? 4.684 19.264 -17.477 1.00 68.62 262 PRO A C 1
ATOM 2028 O O . PRO A 1 262 ? 5.300 19.240 -18.548 1.00 68.62 262 PRO A O 1
ATOM 2031 N N . GLU A 1 263 ? 3.589 20.006 -17.299 1.00 58.50 263 GLU A N 1
ATOM 2032 C CA . GLU A 1 263 ? 3.074 20.923 -18.321 1.00 58.50 263 GLU A CA 1
ATOM 2033 C C . GLU A 1 263 ? 4.154 21.958 -18.697 1.00 58.50 263 GLU A C 1
ATOM 2035 O O . GLU A 1 263 ? 4.723 22.619 -17.829 1.00 58.50 263 GLU A O 1
ATOM 2040 N N . GLY A 1 264 ? 4.473 22.064 -19.995 1.00 54.72 264 GLY A N 1
ATOM 2041 C CA . GLY A 1 264 ? 5.519 22.953 -20.530 1.00 54.72 264 GLY A CA 1
ATOM 2042 C C . GLY A 1 264 ? 6.671 22.246 -21.255 1.00 54.72 264 GLY A C 1
ATOM 2043 O O . GLY A 1 264 ? 7.459 22.894 -21.940 1.00 54.72 264 GLY A O 1
ATOM 2044 N N . GLY A 1 265 ? 6.760 20.916 -21.179 1.00 53.94 265 GLY A N 1
ATOM 2045 C CA . GLY A 1 265 ? 7.696 20.142 -21.992 1.00 53.94 265 GLY A CA 1
ATOM 2046 C C . GLY A 1 265 ? 7.187 19.949 -23.424 1.00 53.94 265 GLY A C 1
ATOM 2047 O O . GLY A 1 265 ? 6.621 18.901 -23.730 1.00 53.94 265 GLY A O 1
ATOM 2048 N N . SER A 1 266 ? 7.417 20.904 -24.322 1.00 44.19 266 SER A N 1
ATOM 2049 C CA . SER A 1 266 ? 7.138 20.782 -25.765 1.00 44.19 266 SER A CA 1
ATOM 2050 C C . SER A 1 266 ? 8.259 20.025 -26.495 1.00 44.19 266 SER A C 1
ATOM 2052 O O . SER A 1 266 ? 9.004 20.603 -27.284 1.00 44.19 266 SER A O 1
ATOM 2054 N N . GLY A 1 267 ? 8.437 18.748 -26.174 1.00 55.34 267 GLY A N 1
ATOM 2055 C CA . GLY A 1 267 ? 9.400 17.877 -26.847 1.00 55.34 267 GLY A CA 1
ATOM 2056 C C . GLY A 1 267 ? 8.689 16.642 -27.367 1.00 55.34 267 GLY A C 1
ATOM 2057 O O . GLY A 1 267 ? 7.763 16.164 -26.709 1.00 55.34 267 GLY A O 1
ATOM 2058 N N . ASP A 1 268 ? 9.121 16.150 -28.526 1.00 60.47 268 ASP A N 1
ATOM 2059 C CA . ASP A 1 268 ? 8.684 14.860 -29.050 1.00 60.47 268 ASP A CA 1
ATOM 2060 C C . ASP A 1 268 ? 8.876 13.768 -27.987 1.00 60.47 268 ASP A C 1
ATOM 2062 O O . ASP A 1 268 ? 9.818 13.811 -27.189 1.00 60.47 268 ASP A O 1
ATOM 2066 N N . SER A 1 269 ? 7.958 12.799 -27.961 1.00 68.62 269 SER A N 1
ATOM 2067 C CA . SER A 1 269 ? 8.022 11.655 -27.050 1.00 68.62 269 SER A CA 1
ATOM 2068 C C . SER A 1 269 ? 9.355 10.925 -27.230 1.00 68.62 269 SER A C 1
ATOM 2070 O O . SER A 1 269 ? 9.614 10.349 -28.288 1.00 68.62 269 SER A O 1
ATOM 2072 N N . GLN A 1 270 ? 10.200 10.921 -26.196 1.00 71.81 270 GLN A N 1
ATOM 2073 C CA . GLN A 1 270 ? 11.510 10.266 -26.257 1.00 71.81 270 GLN A CA 1
ATOM 2074 C C . GLN A 1 270 ? 11.386 8.741 -26.244 1.00 71.81 270 GLN A C 1
ATOM 2076 O O . GLN A 1 270 ? 12.321 8.034 -26.617 1.00 71.81 270 GLN A O 1
ATOM 2081 N N . SER A 1 271 ? 10.229 8.220 -25.827 1.00 70.44 271 SER A N 1
ATOM 2082 C CA . SER A 1 271 ? 9.893 6.801 -25.900 1.00 70.44 271 SER A CA 1
ATOM 2083 C C . SER A 1 271 ? 9.465 6.342 -27.301 1.00 70.44 271 SER A C 1
ATOM 2085 O O . SER A 1 271 ? 9.349 5.135 -27.525 1.00 70.44 271 SER A O 1
ATOM 2087 N N . ALA A 1 272 ? 9.269 7.237 -28.276 1.00 64.75 272 ALA A N 1
ATOM 2088 C CA . ALA A 1 272 ? 8.887 6.845 -29.631 1.00 64.75 272 ALA A CA 1
ATOM 2089 C C . ALA A 1 272 ? 9.965 5.965 -30.304 1.00 64.75 272 ALA A C 1
ATOM 2091 O O . ALA A 1 272 ? 11.154 6.268 -30.278 1.00 64.75 272 ALA A O 1
ATOM 2092 N N . GLY A 1 273 ? 9.556 4.845 -30.915 1.00 67.75 273 GLY A N 1
ATOM 2093 C CA . GLY A 1 273 ? 10.462 3.944 -31.653 1.00 67.75 273 GLY A CA 1
ATOM 2094 C C . GLY A 1 273 ? 11.348 3.027 -30.793 1.00 67.75 273 GLY A C 1
ATOM 2095 O O . GLY A 1 273 ? 12.122 2.234 -31.330 1.00 67.75 273 GLY A O 1
ATOM 2096 N N . THR A 1 274 ? 11.219 3.082 -29.468 1.00 79.50 274 THR A N 1
ATOM 2097 C CA . THR A 1 274 ? 11.956 2.223 -28.517 1.00 79.50 274 THR A CA 1
ATOM 2098 C C . THR A 1 274 ? 11.376 0.807 -28.389 1.00 79.50 274 THR A C 1
ATOM 2100 O O . THR A 1 274 ? 12.082 -0.117 -27.984 1.00 79.50 274 THR A O 1
ATOM 2103 N N . GLY A 1 275 ? 10.101 0.626 -28.754 1.00 80.31 275 GLY A N 1
ATOM 2104 C CA . GLY A 1 275 ? 9.349 -0.615 -28.552 1.00 80.31 275 GLY A CA 1
ATOM 2105 C C . GLY A 1 275 ? 8.615 -0.701 -27.208 1.00 80.31 275 GLY A C 1
ATOM 2106 O O . GLY A 1 275 ? 8.156 -1.785 -26.855 1.00 80.31 275 GLY A O 1
ATOM 2107 N N . PHE A 1 276 ? 8.510 0.402 -26.458 1.00 89.25 276 PHE A N 1
ATOM 2108 C CA . PHE A 1 276 ? 7.658 0.475 -25.268 1.00 89.25 276 PHE A CA 1
ATOM 2109 C C . PHE A 1 276 ? 6.161 0.524 -25.620 1.00 89.25 276 PHE A C 1
ATOM 2111 O O . PHE A 1 276 ? 5.778 0.834 -26.751 1.00 89.25 276 PHE A O 1
ATOM 2118 N N . GLY A 1 277 ? 5.312 0.220 -24.634 1.00 82.50 277 GLY A N 1
ATOM 2119 C CA . GLY A 1 277 ? 3.857 0.353 -24.750 1.00 82.50 277 GLY A CA 1
ATOM 2120 C C . GLY A 1 277 ? 3.371 1.807 -24.850 1.00 82.50 277 GLY A C 1
ATOM 2121 O O . GLY A 1 277 ? 4.155 2.752 -24.870 1.00 82.50 277 GLY A O 1
ATOM 2122 N N . THR A 1 278 ? 2.052 2.002 -24.890 1.00 87.25 278 THR A N 1
ATOM 2123 C CA . THR A 1 278 ? 1.457 3.349 -24.887 1.00 87.25 278 THR A CA 1
ATOM 2124 C C . THR A 1 278 ? 1.605 4.020 -23.524 1.00 87.25 278 THR A C 1
ATOM 2126 O O . THR A 1 278 ? 1.584 3.342 -22.492 1.00 87.25 278 THR A O 1
ATOM 2129 N N . ALA A 1 279 ? 1.691 5.354 -23.514 1.00 91.06 279 ALA A N 1
ATOM 2130 C CA . ALA A 1 279 ? 1.686 6.130 -22.278 1.00 91.06 279 ALA A CA 1
ATOM 2131 C C . ALA A 1 279 ? 0.445 5.824 -21.419 1.00 91.06 279 ALA A C 1
ATOM 2133 O O . ALA A 1 279 ? -0.616 5.444 -21.924 1.00 91.06 279 ALA A O 1
ATOM 2134 N N . MET A 1 280 ? 0.616 5.937 -20.108 1.00 92.25 280 MET A N 1
ATOM 2135 C CA . MET A 1 280 ? -0.428 5.732 -19.113 1.00 92.25 280 MET A CA 1
ATOM 2136 C C . MET A 1 280 ? -1.269 6.994 -18.931 1.00 92.25 280 MET A C 1
ATOM 2138 O O . MET A 1 280 ? -0.775 8.111 -19.065 1.00 92.25 280 MET A O 1
ATOM 2142 N N . GLU A 1 281 ? -2.529 6.804 -18.547 1.00 87.25 281 GLU A N 1
ATOM 2143 C CA . GLU A 1 281 ? -3.393 7.908 -18.136 1.00 87.25 281 GLU A CA 1
ATOM 2144 C C . GLU A 1 281 ? -2.917 8.492 -16.792 1.00 87.25 281 GLU A C 1
ATOM 2146 O O . GLU A 1 281 ? -2.697 7.726 -15.842 1.00 87.25 281 GLU A O 1
ATOM 2151 N N . PRO A 1 282 ? -2.819 9.829 -16.641 1.00 85.88 282 PRO A N 1
ATOM 2152 C CA . PRO A 1 282 ? -2.358 10.453 -15.399 1.00 85.88 282 PRO A CA 1
ATOM 2153 C C . PRO A 1 282 ? -3.192 10.074 -14.167 1.00 85.88 282 PRO A C 1
ATOM 2155 O O . PRO A 1 282 ? -2.669 10.052 -13.056 1.00 85.88 282 PRO A O 1
ATOM 2158 N N . GLN A 1 283 ? -4.478 9.741 -14.349 1.00 82.62 283 GLN A N 1
ATOM 2159 C CA . GLN A 1 283 ? -5.391 9.404 -13.247 1.00 82.62 283 GLN A CA 1
ATOM 2160 C C . GLN A 1 283 ? -5.073 8.060 -12.576 1.00 82.62 283 GLN A C 1
ATOM 2162 O O . GLN A 1 283 ? -5.553 7.800 -11.475 1.00 82.62 283 GLN A O 1
ATOM 2167 N N . VAL A 1 284 ? -4.255 7.212 -13.210 1.00 86.88 284 VAL A N 1
ATOM 2168 C CA . VAL A 1 284 ? -3.775 5.958 -12.605 1.00 86.88 284 VAL A CA 1
ATOM 2169 C C . VAL A 1 284 ? -2.845 6.245 -11.416 1.00 86.88 284 VAL A C 1
ATOM 2171 O O . VAL A 1 284 ? -2.676 5.398 -10.540 1.00 86.88 284 VAL A O 1
ATOM 2174 N N . TRP A 1 285 ? -2.258 7.444 -11.358 1.00 88.50 285 TRP A N 1
ATOM 2175 C CA . TRP A 1 285 ? -1.316 7.847 -10.322 1.00 88.50 285 TRP A CA 1
ATOM 2176 C C . TRP A 1 285 ? -1.981 8.615 -9.186 1.00 88.50 285 TRP A C 1
ATOM 2178 O O . TRP A 1 285 ? -2.682 9.608 -9.376 1.00 88.50 285 TRP A O 1
ATOM 2188 N N . HIS A 1 286 ? -1.644 8.232 -7.962 1.00 84.38 286 HIS A N 1
ATOM 2189 C CA . HIS A 1 286 ? -1.955 9.000 -6.772 1.00 84.38 286 HIS A CA 1
ATOM 2190 C C . HIS A 1 286 ? -0.791 9.949 -6.448 1.00 84.38 286 HIS A C 1
ATOM 2192 O O . HIS A 1 286 ? 0.205 9.544 -5.842 1.00 84.38 286 HIS A O 1
ATOM 2198 N N . CYS A 1 287 ? -0.910 11.216 -6.858 1.00 84.94 287 CYS A N 1
ATOM 2199 C CA . CYS A 1 287 ? 0.129 12.245 -6.673 1.00 84.94 287 CYS A CA 1
ATOM 2200 C C . CYS A 1 287 ? -0.136 13.197 -5.489 1.00 84.94 287 CYS A C 1
ATOM 2202 O O . CYS A 1 287 ? 0.785 13.849 -4.997 1.00 84.94 287 CYS A O 1
ATOM 2204 N N . PHE A 1 288 ? -1.376 13.279 -4.995 1.00 73.00 288 PHE A N 1
ATOM 2205 C CA . PHE A 1 288 ? -1.770 14.224 -3.943 1.00 73.00 288 PHE A CA 1
ATOM 2206 C C . PHE A 1 288 ? -1.679 13.614 -2.536 1.00 73.00 288 PHE A C 1
ATOM 2208 O O . PHE A 1 288 ? -1.934 12.430 -2.351 1.00 73.00 288 PHE A O 1
ATOM 2215 N N . ARG A 1 289 ? -1.318 14.413 -1.517 1.00 66.50 289 ARG A N 1
ATOM 2216 C CA . ARG A 1 289 ? -1.128 13.967 -0.110 1.00 66.50 289 ARG A CA 1
ATOM 2217 C C . ARG A 1 289 ? -0.199 12.751 0.057 1.00 66.50 289 ARG A C 1
ATOM 2219 O O . ARG A 1 289 ? -0.235 12.055 1.072 1.00 66.50 289 ARG A O 1
ATOM 2226 N N . VAL A 1 290 ? 0.684 12.544 -0.913 1.00 69.31 290 VAL A N 1
ATOM 2227 C CA . VAL A 1 290 ? 1.836 11.657 -0.798 1.00 69.31 290 VAL A CA 1
ATOM 2228 C C . VAL A 1 290 ? 2.960 12.436 -0.123 1.00 69.31 290 VAL A C 1
ATOM 2230 O O . VAL A 1 290 ? 3.137 13.630 -0.371 1.00 69.31 290 VAL A O 1
ATOM 2233 N N . ARG A 1 291 ? 3.739 11.784 0.748 1.00 70.12 291 ARG A N 1
ATOM 2234 C CA . ARG A 1 291 ? 4.947 12.411 1.309 1.00 70.12 291 ARG A CA 1
ATOM 2235 C C . ARG A 1 291 ? 5.837 12.879 0.150 1.00 70.12 291 ARG A C 1
ATOM 2237 O O . ARG A 1 291 ? 6.022 12.083 -0.766 1.00 70.12 291 ARG A O 1
ATOM 2244 N N . PRO A 1 292 ? 6.452 14.074 0.188 1.00 76.50 292 PRO A N 1
ATOM 2245 C CA . PRO A 1 292 ? 7.253 14.568 -0.935 1.00 76.50 292 PRO A CA 1
ATOM 2246 C C . PRO A 1 292 ? 8.300 13.563 -1.438 1.00 76.50 292 PRO A C 1
ATOM 2248 O O . PRO A 1 292 ? 8.420 13.351 -2.636 1.00 76.50 292 PRO A O 1
ATOM 2251 N N . ALA A 1 293 ? 8.979 12.843 -0.537 1.00 79.06 293 ALA A N 1
ATOM 2252 C CA . ALA A 1 293 ? 9.951 11.797 -0.883 1.00 79.06 293 ALA A CA 1
ATOM 2253 C C . ALA A 1 293 ? 9.356 10.553 -1.588 1.00 79.06 293 ALA A C 1
ATOM 2255 O O . ALA A 1 293 ? 10.089 9.755 -2.168 1.00 79.06 293 ALA A O 1
ATOM 2256 N N . ASN A 1 294 ? 8.038 10.369 -1.539 1.00 84.62 294 ASN A N 1
ATOM 2257 C CA . ASN A 1 294 ? 7.310 9.245 -2.128 1.00 84.62 294 ASN A CA 1
ATOM 2258 C C . ASN A 1 294 ? 6.529 9.647 -3.386 1.00 84.62 294 ASN A C 1
ATOM 2260 O O . ASN A 1 294 ? 5.816 8.809 -3.929 1.00 84.62 294 ASN A O 1
ATOM 2264 N N . HIS A 1 295 ? 6.638 10.901 -3.842 1.00 90.12 295 HIS A N 1
ATOM 2265 C CA . HIS A 1 295 ? 5.950 11.348 -5.050 1.00 90.12 295 HIS A CA 1
ATOM 2266 C C . HIS A 1 295 ? 6.331 10.458 -6.253 1.00 90.12 295 HIS A C 1
ATOM 2268 O O . HIS A 1 295 ? 7.531 10.216 -6.437 1.00 90.12 295 HIS A O 1
ATOM 2274 N N . PRO A 1 296 ? 5.368 10.016 -7.092 1.00 93.44 296 PRO A N 1
ATOM 2275 C CA . PRO A 1 296 ? 5.629 9.083 -8.190 1.00 93.44 296 PRO A CA 1
ATOM 2276 C C . PRO A 1 296 ? 6.793 9.481 -9.098 1.00 93.44 296 PRO A C 1
ATOM 2278 O O . PRO A 1 296 ? 7.710 8.688 -9.269 1.00 93.44 296 PRO A O 1
ATOM 2281 N N . LEU A 1 297 ? 6.846 10.736 -9.568 1.00 94.31 297 LEU A N 1
ATOM 2282 C CA . LEU A 1 297 ? 7.963 11.222 -10.397 1.00 94.31 297 LEU A CA 1
ATOM 2283 C C . LEU A 1 297 ? 9.336 11.027 -9.739 1.00 94.31 297 LEU A C 1
ATOM 2285 O O . LEU A 1 297 ? 10.257 10.519 -10.364 1.00 94.31 297 LEU A O 1
ATOM 2289 N N . ARG A 1 298 ? 9.474 11.338 -8.443 1.00 93.50 298 ARG A N 1
ATOM 2290 C CA . ARG A 1 298 ? 10.751 11.145 -7.737 1.00 93.50 298 ARG A CA 1
ATOM 2291 C C . ARG A 1 298 ? 11.130 9.672 -7.624 1.00 93.50 298 ARG A C 1
ATOM 2293 O O . ARG A 1 298 ? 12.310 9.336 -7.613 1.00 93.50 298 ARG A O 1
ATOM 2300 N N . ARG A 1 299 ? 10.134 8.797 -7.494 1.00 95.50 299 ARG A N 1
ATOM 2301 C CA . ARG A 1 299 ? 10.336 7.349 -7.418 1.00 95.50 299 ARG A CA 1
ATOM 2302 C C . ARG A 1 299 ? 10.663 6.752 -8.787 1.00 95.50 299 ARG A C 1
ATOM 2304 O O . ARG A 1 299 ? 11.503 5.863 -8.835 1.00 95.50 299 ARG A O 1
ATOM 2311 N N . ILE A 1 300 ? 10.119 7.306 -9.872 1.00 96.25 300 ILE A N 1
ATOM 2312 C CA . ILE A 1 300 ? 10.525 7.000 -11.252 1.00 96.25 300 ILE A CA 1
ATOM 2313 C C . ILE A 1 300 ? 11.993 7.386 -11.485 1.00 96.25 300 ILE A C 1
ATOM 2315 O O . ILE A 1 300 ? 12.749 6.571 -12.002 1.00 96.25 300 ILE A O 1
ATOM 2319 N N . PHE A 1 301 ? 12.434 8.560 -11.022 1.00 94.62 301 PHE A N 1
ATOM 2320 C CA . PHE A 1 301 ? 13.848 8.962 -11.118 1.00 94.62 301 PHE A CA 1
ATOM 2321 C C . PHE A 1 301 ? 14.767 7.983 -10.369 1.00 94.62 301 PHE A C 1
ATOM 2323 O O . PHE A 1 301 ? 15.792 7.537 -10.882 1.00 94.62 301 PHE A O 1
ATOM 2330 N N . GLY A 1 302 ? 14.358 7.569 -9.164 1.00 94.19 302 GLY A N 1
ATOM 2331 C CA . GLY A 1 302 ? 15.061 6.527 -8.411 1.00 94.19 302 GLY A CA 1
ATOM 2332 C C . GLY A 1 302 ? 15.084 5.173 -9.130 1.00 94.19 302 GLY A C 1
ATOM 2333 O O . GLY A 1 302 ? 16.111 4.496 -9.116 1.00 94.19 302 GLY A O 1
ATOM 2334 N N . ALA A 1 303 ? 13.982 4.792 -9.784 1.00 95.62 303 ALA A N 1
ATOM 2335 C CA . ALA A 1 303 ? 13.906 3.575 -10.587 1.00 95.62 303 ALA A CA 1
ATOM 2336 C C . ALA A 1 303 ? 14.885 3.614 -11.764 1.00 95.62 303 ALA A C 1
ATOM 2338 O O . ALA A 1 303 ? 15.595 2.639 -11.986 1.00 95.62 303 ALA A O 1
ATOM 2339 N N . ALA A 1 304 ? 14.967 4.742 -12.476 1.00 95.56 304 ALA A N 1
ATOM 2340 C CA . ALA A 1 304 ? 15.872 4.908 -13.607 1.00 95.56 304 ALA A CA 1
ATOM 2341 C C . ALA A 1 304 ? 17.338 4.703 -13.201 1.00 95.56 304 ALA A C 1
ATOM 2343 O O . ALA A 1 304 ? 18.040 3.922 -13.840 1.00 95.56 304 ALA A O 1
ATOM 2344 N N . GLY A 1 305 ? 17.766 5.310 -12.088 1.00 93.00 305 GLY A N 1
ATOM 2345 C CA . GLY A 1 305 ? 19.117 5.115 -11.551 1.00 93.00 305 GLY A CA 1
ATOM 2346 C C . GLY A 1 305 ? 19.396 3.681 -11.080 1.00 93.00 305 GLY A C 1
ATOM 2347 O O . GLY A 1 305 ? 20.516 3.186 -11.214 1.00 93.00 305 GLY A O 1
ATOM 2348 N N . LEU A 1 306 ? 18.383 2.987 -10.548 1.00 92.00 306 LEU A N 1
ATOM 2349 C CA . LEU A 1 306 ? 18.504 1.575 -10.184 1.00 92.00 306 LEU A CA 1
ATOM 2350 C C . LEU A 1 306 ? 18.670 0.706 -11.433 1.00 92.00 306 LEU A C 1
ATOM 2352 O O . LEU A 1 306 ? 19.593 -0.100 -11.494 1.00 92.00 306 LEU A O 1
ATOM 2356 N N . VAL A 1 307 ? 17.805 0.881 -12.434 1.00 93.94 307 VAL A N 1
ATOM 2357 C CA . VAL A 1 307 ? 17.840 0.105 -13.680 1.00 93.94 307 VAL A CA 1
ATOM 2358 C C . VAL A 1 307 ? 19.154 0.339 -14.420 1.00 93.94 307 VAL A C 1
ATOM 2360 O O . VAL A 1 307 ? 19.792 -0.631 -14.824 1.00 93.94 307 VAL A O 1
ATOM 2363 N N . SER A 1 308 ? 19.598 1.596 -14.543 1.00 93.50 308 SER A N 1
ATOM 2364 C CA . SER A 1 308 ? 20.827 1.943 -15.264 1.00 93.50 308 SER A CA 1
ATOM 2365 C C . SER A 1 308 ? 22.071 1.286 -14.664 1.00 93.50 308 SER A C 1
ATOM 2367 O O . SER A 1 308 ? 22.982 0.907 -15.393 1.00 93.50 308 SER A O 1
ATOM 2369 N N . ARG A 1 309 ? 22.105 1.106 -13.336 1.00 91.38 309 ARG A N 1
ATOM 2370 C CA . ARG A 1 309 ? 23.223 0.460 -12.631 1.00 91.38 309 ARG A CA 1
ATOM 2371 C C . ARG A 1 309 ? 23.411 -1.007 -13.024 1.00 91.38 309 ARG A C 1
ATOM 2373 O O . ARG A 1 309 ? 24.526 -1.512 -12.932 1.00 91.38 309 ARG A O 1
ATOM 2380 N N . PHE A 1 310 ? 22.343 -1.688 -13.428 1.00 93.12 310 PHE A N 1
ATOM 2381 C CA . PHE A 1 310 ? 22.351 -3.135 -13.634 1.00 93.12 310 PHE A CA 1
ATOM 2382 C C . PHE A 1 310 ? 22.146 -3.547 -15.095 1.00 93.12 310 PHE A C 1
ATOM 2384 O O . PHE A 1 310 ? 21.888 -4.713 -15.352 1.00 93.12 310 PHE A O 1
ATOM 2391 N N . LEU A 1 311 ? 22.274 -2.630 -16.061 1.00 90.94 311 LEU A N 1
ATOM 2392 C CA . LEU A 1 311 ? 22.034 -2.931 -17.479 1.00 90.94 311 LEU A CA 1
ATOM 2393 C C . LEU A 1 311 ? 22.966 -4.010 -18.045 1.00 90.94 311 LEU A C 1
ATOM 2395 O O . LEU A 1 311 ? 22.495 -4.885 -18.763 1.00 90.94 311 LEU A O 1
ATOM 2399 N N . GLU A 1 312 ? 24.267 -3.951 -17.744 1.00 87.06 312 GLU A N 1
ATOM 2400 C CA . GLU A 1 312 ? 25.228 -4.962 -18.210 1.00 87.06 312 GLU A CA 1
ATOM 2401 C C . GLU A 1 312 ? 25.133 -6.295 -17.462 1.00 87.06 312 GLU A C 1
ATOM 2403 O O . G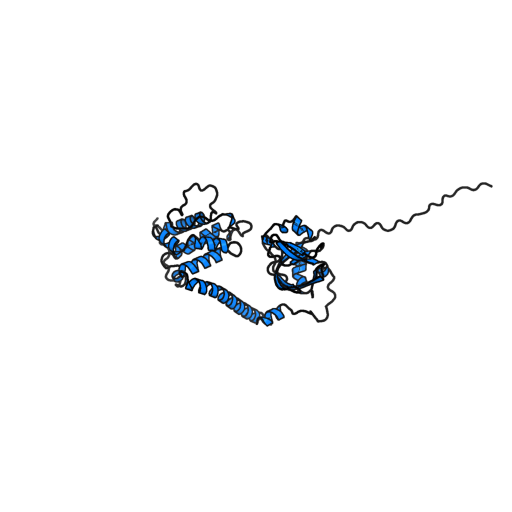LU A 1 312 ? 24.912 -7.305 -18.133 1.00 87.06 312 GLU A O 1
ATOM 2408 N N . PRO A 1 313 ? 25.256 -6.342 -16.116 1.00 89.44 313 PRO A N 1
ATOM 2409 C CA . PRO A 1 313 ? 25.209 -7.617 -15.403 1.00 89.44 313 PRO A CA 1
ATOM 2410 C C . PRO A 1 313 ? 23.823 -8.270 -15.462 1.00 89.44 313 PRO A C 1
ATOM 2412 O O . PRO A 1 313 ? 23.705 -9.462 -15.231 1.00 89.44 313 PRO A O 1
ATOM 2415 N N . GLY A 1 314 ? 22.763 -7.519 -15.768 1.00 91.00 314 GLY A N 1
ATOM 2416 C CA . GLY A 1 314 ? 21.398 -7.961 -15.506 1.00 91.00 314 GLY A CA 1
ATOM 2417 C C . GLY A 1 314 ? 21.014 -7.689 -14.054 1.00 91.00 314 GLY A C 1
ATOM 2418 O O . GLY A 1 314 ? 21.857 -7.499 -13.168 1.00 91.00 314 GLY A O 1
ATOM 2419 N N . LEU A 1 315 ? 19.713 -7.613 -13.807 1.00 92.00 315 LEU A N 1
ATOM 2420 C CA . LEU A 1 315 ? 19.176 -7.151 -12.533 1.00 92.00 315 LEU A CA 1
ATOM 2421 C C . LEU A 1 315 ? 19.391 -8.184 -11.424 1.00 92.00 315 LEU A C 1
ATOM 2423 O O . LEU A 1 315 ? 19.818 -7.832 -10.326 1.00 92.00 315 LEU A O 1
ATOM 2427 N N . VAL A 1 316 ? 19.133 -9.459 -11.715 1.00 92.00 316 VAL A N 1
ATOM 2428 C CA . VAL A 1 316 ? 19.285 -10.560 -10.758 1.00 92.00 316 VAL A CA 1
ATOM 2429 C C . VAL A 1 316 ? 20.752 -10.764 -10.405 1.00 92.00 316 VAL A C 1
ATOM 2431 O O . VAL A 1 316 ? 21.103 -10.745 -9.225 1.00 92.00 316 VAL A O 1
ATOM 2434 N N . GLU A 1 317 ? 21.621 -10.913 -11.405 1.00 91.44 317 GLU A N 1
ATOM 2435 C CA . GLU A 1 317 ? 23.053 -11.110 -11.169 1.00 91.44 317 GLU A CA 1
ATOM 2436 C C . GLU A 1 317 ? 23.654 -9.893 -10.456 1.00 91.44 317 GLU A C 1
ATOM 2438 O O . GLU A 1 317 ? 24.328 -10.036 -9.435 1.00 91.44 317 GLU A O 1
ATOM 2443 N N . GLY A 1 318 ? 23.320 -8.682 -10.910 1.00 88.44 318 GLY A N 1
ATOM 2444 C CA . GLY A 1 318 ? 23.793 -7.441 -10.309 1.00 88.44 318 GLY A CA 1
ATOM 2445 C C . GLY A 1 318 ? 23.384 -7.251 -8.843 1.00 88.44 318 GLY A C 1
ATOM 2446 O O . GLY A 1 318 ? 24.150 -6.674 -8.069 1.00 88.44 318 GLY A O 1
ATOM 2447 N N . CYS A 1 319 ? 22.209 -7.741 -8.436 1.00 85.06 319 CYS A N 1
ATOM 2448 C CA . CYS A 1 319 ? 21.757 -7.681 -7.043 1.00 85.06 319 CYS A CA 1
ATOM 2449 C C . CYS A 1 319 ? 22.367 -8.767 -6.143 1.00 85.06 319 CYS A C 1
ATOM 2451 O O . CYS A 1 319 ? 22.458 -8.555 -4.933 1.00 85.06 319 CYS A O 1
ATOM 2453 N N . VAL A 1 320 ? 22.762 -9.915 -6.701 1.00 83.31 320 VAL A N 1
ATOM 2454 C CA . VAL A 1 320 ? 23.325 -11.045 -5.939 1.00 83.31 320 VAL A CA 1
ATOM 2455 C C . VAL A 1 320 ? 24.853 -10.956 -5.824 1.00 83.31 320 VAL A C 1
ATOM 2457 O O . VAL A 1 320 ? 25.424 -11.456 -4.852 1.00 83.31 320 VAL A O 1
ATOM 2460 N N . MET A 1 321 ? 25.530 -10.292 -6.764 1.00 73.38 321 MET A N 1
ATOM 2461 C CA . MET A 1 321 ? 26.985 -10.139 -6.720 1.00 73.38 321 MET A CA 1
ATOM 2462 C C . MET A 1 321 ? 27.436 -9.200 -5.580 1.00 73.38 321 MET A C 1
ATOM 2464 O O . MET A 1 321 ? 26.888 -8.105 -5.414 1.00 73.38 321 MET A O 1
ATOM 2468 N N . PRO A 1 322 ? 28.467 -9.572 -4.794 1.00 56.62 322 PRO A N 1
ATOM 2469 C CA . PRO A 1 322 ? 29.024 -8.707 -3.758 1.00 56.62 322 PRO A CA 1
ATOM 2470 C C . PRO A 1 322 ? 29.500 -7.373 -4.350 1.00 56.62 322 PRO A C 1
ATOM 2472 O O . PRO A 1 322 ? 30.219 -7.347 -5.349 1.00 56.62 322 PRO A O 1
ATOM 2475 N N . GLN A 1 323 ? 29.169 -6.252 -3.698 1.00 55.72 323 GLN A N 1
ATOM 2476 C CA . GLN A 1 323 ? 29.502 -4.899 -4.178 1.00 55.72 323 GLN A CA 1
ATOM 2477 C C . GLN A 1 323 ? 31.015 -4.618 -4.330 1.00 55.72 323 GLN A C 1
ATOM 2479 O O . GLN A 1 323 ? 31.382 -3.554 -4.819 1.00 55.72 323 GLN A O 1
ATOM 2484 N N . SER A 1 324 ? 31.902 -5.546 -3.956 1.00 48.19 324 SER A N 1
ATOM 2485 C CA . SER A 1 324 ? 33.357 -5.402 -4.083 1.00 48.19 324 SER A CA 1
ATOM 2486 C C . SER A 1 324 ? 33.899 -5.544 -5.514 1.00 48.19 324 SER A C 1
ATOM 2488 O O . SER A 1 324 ? 35.099 -5.376 -5.704 1.00 48.19 324 SER A O 1
ATOM 2490 N N . LEU A 1 325 ? 33.060 -5.861 -6.509 1.00 47.72 325 LEU A N 1
ATOM 2491 C CA . LEU A 1 325 ? 33.465 -6.001 -7.920 1.00 47.72 325 LEU A CA 1
ATOM 2492 C C . LEU A 1 325 ? 32.843 -4.956 -8.863 1.00 47.72 325 LEU A C 1
ATOM 2494 O O . LEU A 1 325 ? 33.203 -4.906 -10.036 1.00 47.72 325 LEU A O 1
ATOM 2498 N N . ALA A 1 326 ? 31.952 -4.089 -8.372 1.00 45.47 326 ALA A N 1
ATOM 2499 C CA . ALA A 1 326 ? 31.415 -2.993 -9.173 1.00 45.47 326 ALA A CA 1
ATOM 2500 C C . ALA A 1 326 ? 32.454 -1.862 -9.247 1.00 45.47 326 ALA A C 1
ATOM 2502 O O . ALA A 1 326 ? 32.642 -1.121 -8.282 1.00 45.47 326 ALA A O 1
ATOM 2503 N N . SER A 1 327 ? 33.162 -1.741 -10.373 1.00 39.94 327 SER A N 1
ATOM 2504 C CA . SER A 1 327 ? 34.046 -0.596 -10.615 1.00 39.94 327 SER A CA 1
ATOM 2505 C C . SER A 1 327 ? 33.249 0.715 -10.517 1.00 39.94 327 SER A C 1
ATOM 2507 O O . SER A 1 327 ? 32.124 0.777 -11.022 1.00 39.94 327 SER A O 1
ATOM 2509 N N . PRO A 1 328 ? 33.783 1.769 -9.872 1.00 41.34 328 PRO A N 1
ATOM 2510 C CA . PRO A 1 328 ? 33.114 3.062 -9.855 1.00 41.34 328 PRO A CA 1
ATOM 2511 C C . PRO A 1 328 ? 33.024 3.617 -11.287 1.00 41.34 328 PRO A C 1
ATOM 2513 O O . PRO A 1 328 ? 33.905 3.330 -12.104 1.00 41.34 328 PRO A O 1
ATOM 2516 N N . PRO A 1 329 ? 31.988 4.412 -11.612 1.00 46.19 329 PRO A N 1
ATOM 2517 C CA . PRO A 1 329 ? 31.902 5.057 -12.914 1.00 46.19 329 PRO A CA 1
ATOM 2518 C C . PRO A 1 329 ? 33.142 5.932 -13.121 1.00 46.19 329 PRO A C 1
ATOM 2520 O O . PRO A 1 329 ? 33.493 6.741 -12.261 1.00 46.19 329 PRO A O 1
ATOM 2523 N N . CYS A 1 330 ? 33.819 5.736 -14.253 1.00 44.22 330 CYS A N 1
ATOM 2524 C CA . CYS A 1 330 ? 34.948 6.559 -14.665 1.00 44.22 330 CYS A CA 1
ATOM 2525 C C . CYS A 1 330 ? 34.486 8.022 -14.725 1.00 44.22 330 CYS A C 1
ATOM 2527 O O . CYS A 1 330 ? 33.610 8.361 -15.520 1.00 44.22 330 CYS A O 1
ATOM 2529 N N . SER A 1 331 ? 35.052 8.878 -13.874 1.00 40.09 331 SER A N 1
ATOM 2530 C CA . SER A 1 331 ? 34.829 10.322 -13.945 1.00 40.09 331 SER A CA 1
ATOM 2531 C C . SER A 1 331 ? 35.222 10.846 -15.334 1.00 40.09 331 SER A C 1
ATOM 2533 O O . SER A 1 331 ? 36.229 10.385 -15.882 1.00 40.09 331 SER A O 1
ATOM 2535 N N . PRO A 1 332 ? 34.471 11.799 -15.915 1.00 41.53 332 PRO A N 1
ATOM 2536 C CA . PRO A 1 332 ? 34.838 12.388 -17.197 1.00 41.53 332 PRO A CA 1
ATOM 2537 C C . PRO A 1 332 ? 36.158 13.172 -17.076 1.00 41.53 332 PRO A C 1
ATOM 2539 O O . PRO A 1 332 ? 36.452 13.702 -15.998 1.00 41.53 332 PRO A O 1
ATOM 2542 N N . PRO A 1 333 ? 36.962 13.253 -18.152 1.00 48.50 333 PRO A N 1
ATOM 2543 C CA . PRO A 1 333 ? 38.142 14.106 -18.166 1.00 48.50 333 PRO A CA 1
ATOM 2544 C C . PRO A 1 333 ? 37.713 15.580 -18.094 1.00 48.50 333 PRO A C 1
ATOM 2546 O O . PRO A 1 333 ? 36.714 15.963 -18.704 1.00 48.50 333 PRO A O 1
ATOM 2549 N N . LEU A 1 334 ? 38.460 16.356 -17.301 1.00 52.09 334 LEU A N 1
ATOM 2550 C CA . LEU A 1 334 ? 38.319 17.808 -17.125 1.00 52.09 334 LEU A CA 1
ATOM 2551 C C . LEU A 1 334 ? 38.476 18.579 -18.440 1.00 52.09 334 LEU A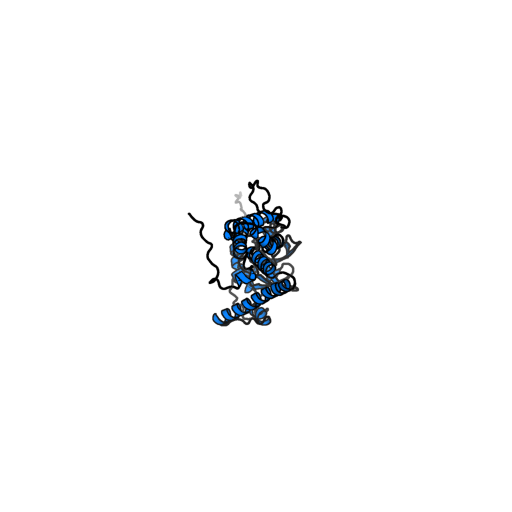 C 1
ATOM 2553 O O . LEU A 1 334 ? 39.338 18.174 -19.254 1.00 52.09 334 LEU A O 1
#

Foldseek 3Di:
DDDDDDDDDDDDDDPDDPDPDPPPPDDQVVLLVLLQVPQQVDLWFAFPVGKTKHWQHSADADPFPAARGFFTWIQTPPPGIDTFGEHEDQAPCVCVVVVQQCDVSHVRHQEYEYQHDDHQWDAHNVRDTHGYTHSVVSVDDPPPPPDDDSPDDHNQVVVVVVVQHDDPDPVSVVVSVVVVVVVVVVVVVVVLVVCVVPDDNLLSVLLVVQLVLLPPQQSVLSNVLCVQCPLVLLLVLLVVDDLVCSLVLQLQQSCLQQVVDDPPPPDDRSVPPSRGDHRDDNVSDDQPRDDPCSGPSNSSSVSSVLSSQCSVVGNVSSVPDDPPPRDDPDDDDD

Nearest PDB structures (foldseek):
  4xh4-assembly1_A-2  TM=2.800E-01  e=1.432E+00  Salmonella enterica subsp. enterica serovar Typhimurium str. LT2

Mean predicted aligned error: 13.69 Å

pLDDT: mean 81.69, std 18.25, range [32.72, 97.94]

Radius of gyration: 30.51 Å; Cα contacts (8 Å, |Δi|>4): 418; chains: 1; bounding box: 108×72×88 Å

Sequence (334 aa):
MRFLDLTTSALKETGPSYEPKPDLDIPERLLSQLWQRRAAKQASFRSPDGLQVRVLYSGRPGHTAGPDLRDALLEVEGVGLVQGDVEIHVRQRDWKSHGHGDDPRYNGVVLHAALDVQSSSTQLQSGQNAPVISLAALMGDDESEGDGRIQGGSLWEILSAQSYSRPSSAAEMGDLLDRAGDQRFIGKSRGFQTFLAEQDPDQTLYEGLMEGLGYRQNQHAFLLLAQRAGYAVLRRAAARLPVWEQASAIEAWLVDLSGLRPEGGSGDSQSAGTGFGTAMEPQVWHCFRVRPANHPLRRIFGAAGLVSRFLEPGLVEGCVMPQSLASPPCSPPL

Solvent-accessible surface area (backbone atoms only — not comparable to full-atom values): 19483 Å² total; per-residue (Å²): 144,82,86,79,92,77,88,83,81,82,83,78,85,76,75,87,81,80,72,78,78,76,84,75,86,67,60,48,72,57,53,53,50,50,39,64,74,41,43,52,75,42,71,57,48,51,23,82,81,61,55,42,38,28,38,54,36,60,37,44,78,47,90,55,92,54,41,56,16,38,70,17,33,34,40,34,69,100,75,42,83,44,76,26,18,34,35,68,39,58,39,52,69,46,45,58,78,73,44,44,37,77,30,70,68,40,55,52,41,60,32,38,37,11,56,46,69,90,57,42,54,45,66,31,49,79,71,48,69,20,44,21,36,56,48,58,81,71,70,61,83,90,74,71,80,69,74,90,68,73,78,63,78,54,55,48,52,60,33,36,77,72,76,41,68,76,60,90,46,72,67,50,43,48,57,50,51,49,53,52,47,50,53,52,48,52,58,54,49,52,56,51,55,59,44,53,76,80,42,59,62,43,45,50,51,46,31,53,51,32,22,58,64,30,41,96,76,22,25,66,44,29,31,53,47,32,68,33,51,35,52,70,50,51,39,61,51,36,71,77,45,60,80,89,48,29,34,62,50,45,28,49,31,53,38,53,37,46,41,70,61,66,91,85,69,91,62,81,69,80,46,66,92,57,79,54,57,77,59,40,64,54,83,64,54,66,67,75,90,47,59,79,90,62,26,56,71,61,38,47,48,52,46,17,54,56,52,50,75,21,54,84,68,30,52,56,54,49,71,71,50,69,78,91,73,67,76,74,82,80,76,78,84,132

Secondary structure (DSSP, 8-state):
--PPP--------PPP--PPPP-----HHHHHHHHHHHGGGSS-EE-TT--EEEEEE--EEP-SSS-SEEEEEEEETTTEEEEEEEEEEEETTHHHHTTGGG-GGGTTEEEEEEEE--SSEEE-TTS-EEEEEEGGGGSS-------S--SS--HHHHHHHTT-PPPSSHHHHHHHHHHHHHHHHHHHHHHHHHHHTTS-HHHHHHHHHHHHHTHHHHHHHHHHHHHHT-HHHHHHHHTTS-HHHHHHHHHHHHHHHHT-PPTT-----TTTTTT--PPPPGGGS--TT--GGG-HHHHHHHHHHHHHHTTTT-HHHHHHS-GGG-PPP-PPP-